Protein AF-K2S2S2-F1 (afdb_monomer)

Foldseek 3Di:
DQVPLQKDKDKAFADCPPPHDLLVQLVLQQLLVVLVVVVDPDFDLLLFCPLVVLVPPPDDDDPDPPVLLVPPPPPVVVSVVCVVVVVVCVVVRSGNRIWMWMWGWDADDPPDDWDWDWDDDDPDTFTHTDRTDIDTDTDDRSSSS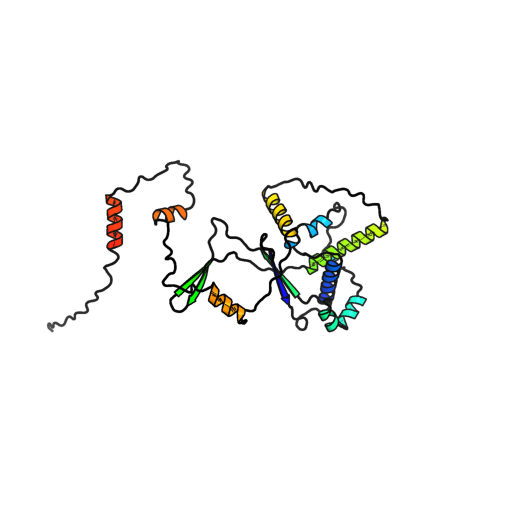SVVVSSVVVVVVCCVVVPPDPPPPPPPPPPPPDDDPVVVVVNVSSVVSNVGDDDDDDDDDCPDPVNVVCCVVPRDDPCPPPPDDDDDPDDPVRVCVVPDDPPPDVPPPPDDDDDDPVVVVVVVVVVVVVPPPDDDDDDDDDDDDDDD

Solvent-accessible surface area (backbone atoms 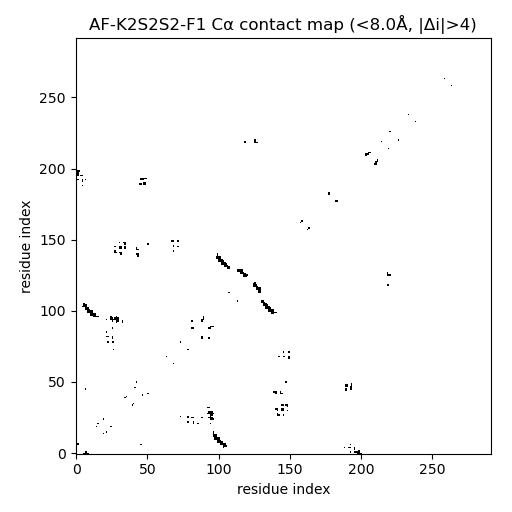only — not comparable to full-atom values): 18497 Å² total; per-residue (Å²): 58,26,84,89,74,26,40,40,65,47,78,42,81,50,66,74,88,56,101,49,63,63,69,61,25,36,56,38,11,41,31,37,47,54,25,39,74,73,67,49,87,61,59,66,77,65,25,27,57,63,82,54,66,77,57,78,59,82,96,71,85,75,79,80,46,83,62,60,70,67,63,64,79,62,61,63,70,60,53,54,54,40,59,78,40,42,68,64,28,44,77,72,49,34,31,56,46,58,48,42,31,35,30,50,47,46,65,85,51,96,92,57,88,86,56,63,48,75,44,80,57,99,91,46,78,31,76,44,77,56,79,54,55,64,67,73,38,84,49,65,46,45,60,53,20,42,51,49,47,51,52,51,49,55,49,51,51,49,42,66,73,70,47,83,69,81,78,70,87,73,78,75,78,80,79,72,82,87,72,61,77,71,54,53,57,54,50,54,49,29,51,53,31,45,70,49,66,76,45,89,76,87,87,76,55,84,88,36,71,69,45,50,53,49,47,63,61,72,56,44,74,89,53,74,86,80,45,81,79,85,67,77,92,58,54,72,69,57,46,51,58,69,72,44,74,85,79,83,60,95,73,77,76,77,75,83,76,80,81,51,76,73,55,54,51,54,51,55,57,51,67,62,60,76,75,78,83,85,88,79,90,79,91,76,87,86,85,82,87,84,92,135

Mean predicted aligned error: 17.09 Å

Secondary structure (DSSP, 8-state):
-BTTTTEEEEEEE--SSSS--HHHHHHHHHHHHHHHHTT----SG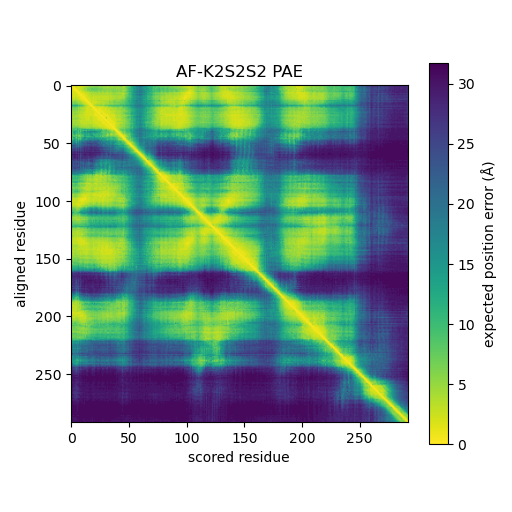GGTTHHHHTT-S---S----HHHHHT----HHHHHHHHHTHHHHHHTT-S--EEEEEEEEEE--TTSPPPEEEEEETTEEEEEE--EEE--EE--HHHHHHHHHHHHHHHHHHHHHH------------------HHHHHHHHHHHHHHHSPPPP-----TTSHHHHHHHHHHSS-S-SSSS-----SS-HHHHHHHHS-----TT----PPPPPHHHHHHHHHHHHHTTS-S--------------

InterPro domains:
  IPR006886 DNA-directed RNA polymerase III subunit Rpc5 [PF04801] (76-268)
  IPR006886 DNA-directed RNA polymerase III subunit Rpc5 [PTHR12069] (1-267)

Organism: Macrophomina phaseolina (strain MS6) (NCBI:txid1126212)

pLDDT: mean 71.1, std 18.27, range [31.91, 92.94]

Structure (mmCIF, N/CA/C/O backbone):
data_AF-K2S2S2-F1
#
_entry.id   AF-K2S2S2-F1
#
loop_
_atom_site.group_PDB
_atom_site.id
_atom_site.type_symbol
_atom_site.label_atom_id
_atom_site.label_alt_id
_atom_site.label_comp_id
_atom_site.label_asym_id
_atom_site.label_entity_id
_atom_site.label_seq_id
_atom_site.pdbx_PDB_ins_code
_atom_site.Cartn_x
_atom_site.Cartn_y
_atom_site.Cartn_z
_atom_site.occupancy
_atom_site.B_iso_or_equiv
_atom_site.auth_seq_id
_atom_site.auth_comp_id
_atom_site.auth_asym_id
_atom_site.auth_atom_id
_atom_site.pdbx_PDB_model_num
ATOM 1 N N . MET A 1 1 ? 4.406 -1.698 4.796 1.00 89.06 1 MET A N 1
ATOM 2 C CA . MET A 1 1 ? 3.848 -0.685 5.719 1.00 89.06 1 MET A CA 1
ATOM 3 C C . MET A 1 1 ? 4.960 0.173 6.312 1.00 89.06 1 MET A C 1
ATOM 5 O O . MET A 1 1 ? 6.029 -0.356 6.605 1.00 89.06 1 MET A O 1
ATOM 9 N N . LYS A 1 2 ? 4.692 1.465 6.507 1.00 89.56 2 LYS A N 1
ATOM 10 C CA . LYS A 1 2 ? 5.485 2.409 7.300 1.00 89.56 2 LYS A CA 1
ATOM 11 C C . LYS A 1 2 ? 4.699 2.749 8.581 1.00 89.56 2 LYS A C 1
ATOM 13 O O . LYS A 1 2 ? 3.678 3.428 8.472 1.00 89.56 2 LYS A O 1
ATOM 18 N N . PRO A 1 3 ? 5.059 2.205 9.758 1.00 85.81 3 PRO A N 1
ATOM 19 C CA . PRO A 1 3 ? 4.223 2.287 10.962 1.00 85.81 3 PRO A CA 1
ATOM 20 C C . PRO A 1 3 ? 4.027 3.706 11.517 1.00 85.81 3 PRO A C 1
ATOM 22 O O . PRO A 1 3 ? 2.937 4.027 11.987 1.00 85.81 3 PRO A O 1
ATOM 25 N N . ASN A 1 4 ? 5.040 4.570 11.457 1.00 84.94 4 ASN A N 1
ATOM 26 C CA . ASN A 1 4 ? 4.976 5.902 12.059 1.00 84.94 4 ASN A CA 1
ATOM 27 C C . ASN A 1 4 ? 4.197 6.882 11.178 1.00 84.94 4 ASN A C 1
ATOM 29 O O . ASN A 1 4 ? 3.282 7.567 11.656 1.00 84.94 4 ASN A O 1
ATOM 33 N N . THR A 1 5 ? 4.541 6.923 9.889 1.00 84.56 5 THR A N 1
ATOM 34 C CA . THR A 1 5 ? 3.880 7.762 8.877 1.00 84.56 5 THR A CA 1
ATOM 35 C C . THR A 1 5 ? 2.543 7.194 8.402 1.00 84.56 5 THR A C 1
ATOM 37 O O . THR A 1 5 ? 1.701 7.936 7.904 1.00 84.56 5 THR A O 1
ATOM 40 N N . GLY A 1 6 ? 2.298 5.901 8.621 1.00 86.94 6 GLY A N 1
ATOM 41 C CA . GLY A 1 6 ? 1.022 5.249 8.344 1.00 86.94 6 GLY A CA 1
ATOM 42 C C . GLY A 1 6 ? 0.799 4.897 6.874 1.00 86.94 6 GLY A C 1
ATOM 43 O O . GLY A 1 6 ? -0.340 4.646 6.491 1.00 86.94 6 GLY A O 1
ATOM 44 N N . PHE A 1 7 ? 1.841 4.872 6.038 1.00 89.38 7 PHE A N 1
ATOM 45 C CA . PHE A 1 7 ? 1.706 4.416 4.652 1.00 89.38 7 PHE A CA 1
ATOM 46 C C . PHE A 1 7 ? 1.568 2.894 4.582 1.00 89.38 7 PHE A C 1
ATOM 48 O O . PHE A 1 7 ? 2.382 2.139 5.127 1.00 89.38 7 PHE A O 1
ATOM 55 N N . ILE A 1 8 ? 0.554 2.429 3.862 1.00 91.38 8 ILE A N 1
ATOM 56 C CA . ILE A 1 8 ? 0.339 1.017 3.561 1.00 91.38 8 ILE A CA 1
ATOM 57 C C . ILE A 1 8 ? 0.302 0.854 2.051 1.00 91.38 8 ILE A C 1
ATOM 59 O O . ILE A 1 8 ? -0.382 1.599 1.357 1.00 91.38 8 ILE A O 1
ATOM 63 N N . GLU A 1 9 ? 1.020 -0.153 1.571 1.00 91.81 9 GLU A N 1
ATOM 64 C CA . GLU A 1 9 ? 0.960 -0.607 0.192 1.00 91.81 9 GLU A CA 1
ATOM 65 C C . GLU A 1 9 ? 0.684 -2.105 0.177 1.00 91.81 9 GLU A C 1
ATOM 67 O O . GLU A 1 9 ? 1.194 -2.845 1.026 1.00 91.81 9 GLU A O 1
ATOM 72 N N . VAL A 1 10 ? -0.143 -2.521 -0.775 1.00 92.94 10 VAL A N 1
ATOM 73 C CA . VAL A 1 10 ? -0.507 -3.910 -1.039 1.00 92.94 10 VAL A CA 1
ATOM 74 C C . VAL A 1 10 ? -0.314 -4.155 -2.527 1.00 92.94 10 VAL A C 1
ATOM 76 O O . VAL A 1 10 ? -0.923 -3.480 -3.355 1.00 92.94 10 VAL A O 1
ATOM 79 N N . ASP A 1 11 ? 0.535 -5.119 -2.860 1.00 92.56 11 ASP A N 1
ATOM 80 C CA . ASP A 1 11 ? 0.727 -5.571 -4.234 1.00 92.56 11 ASP A CA 1
ATOM 81 C C . ASP A 1 11 ? -0.295 -6.668 -4.544 1.00 92.56 11 ASP A C 1
ATOM 83 O O . ASP A 1 11 ? -0.273 -7.734 -3.930 1.00 92.56 11 ASP A O 1
ATOM 87 N N . VAL A 1 12 ? -1.182 -6.405 -5.502 1.00 92.38 12 VAL A N 1
ATOM 88 C CA . VAL A 1 12 ? -2.205 -7.353 -5.956 1.00 92.38 12 VAL A CA 1
ATOM 89 C C . VAL A 1 12 ? -1.769 -7.949 -7.298 1.00 92.38 12 VAL A C 1
ATOM 91 O O . VAL A 1 12 ? -1.538 -7.185 -8.243 1.00 92.38 12 VAL A O 1
ATOM 94 N N . PRO A 1 13 ? -1.632 -9.281 -7.422 1.00 92.06 13 PRO A N 1
ATOM 95 C CA . PRO A 1 13 ? -1.293 -9.913 -8.691 1.00 92.06 13 PRO A CA 1
ATOM 96 C C . PRO A 1 13 ? -2.432 -9.740 -9.703 1.00 92.06 13 PRO A C 1
ATOM 98 O O . PRO A 1 13 ? -3.610 -9.855 -9.370 1.00 92.06 13 PRO A O 1
ATOM 101 N N . MET A 1 14 ? -2.076 -9.467 -10.955 1.00 90.62 14 MET A N 1
ATOM 102 C CA . MET A 1 14 ? -3.009 -9.321 -12.069 1.00 90.62 14 MET A CA 1
ATOM 103 C C . MET A 1 14 ? -2.976 -10.565 -12.954 1.00 90.62 14 MET A C 1
ATOM 105 O O . MET A 1 14 ? -1.922 -11.160 -13.180 1.00 90.62 14 MET A O 1
ATOM 109 N N . ASN A 1 15 ? -4.126 -10.929 -13.518 1.00 90.56 15 ASN A N 1
ATOM 110 C CA . ASN A 1 15 ? -4.183 -11.997 -14.508 1.00 90.56 15 ASN A CA 1
ATOM 111 C C . ASN A 1 15 ? -3.626 -11.500 -15.852 1.00 90.56 15 ASN A C 1
ATOM 113 O O . ASN A 1 15 ? -4.279 -10.739 -16.561 1.00 90.56 15 ASN A O 1
ATOM 117 N N . VAL A 1 16 ? -2.426 -11.956 -16.212 1.00 89.62 16 VAL A N 1
ATOM 118 C CA . VAL A 1 16 ? -1.748 -11.595 -17.471 1.00 89.62 16 VAL A CA 1
ATOM 119 C C . VAL A 1 16 ? -2.226 -12.403 -18.688 1.00 89.62 16 VAL A C 1
ATOM 121 O O . VAL A 1 16 ? -1.835 -12.110 -19.819 1.00 89.62 16 VAL A O 1
ATOM 124 N N . HIS A 1 17 ? -3.077 -13.413 -18.481 1.00 87.81 17 HIS A N 1
ATOM 125 C CA . HIS A 1 17 ? -3.586 -14.296 -19.536 1.00 87.81 17 HIS A CA 1
ATOM 126 C C . HIS A 1 17 ? -4.959 -13.869 -20.077 1.00 87.81 17 HIS A C 1
ATOM 128 O O . HIS A 1 17 ? -5.323 -14.271 -21.181 1.00 87.81 17 HIS A O 1
ATOM 134 N N . GLY A 1 18 ? -5.714 -13.048 -19.338 1.00 86.62 18 GLY A N 1
ATOM 135 C CA . GLY A 1 18 ? -7.043 -12.573 -19.732 1.00 86.62 18 GLY A CA 1
ATOM 136 C C . GLY A 1 18 ? -7.157 -11.052 -19.658 1.00 86.62 18 GLY A C 1
ATOM 137 O O . GLY A 1 18 ? -6.770 -10.457 -18.662 1.00 86.62 18 GLY A O 1
ATOM 138 N N . ASN A 1 19 ? -7.709 -10.422 -20.703 1.00 88.69 19 ASN A N 1
ATOM 139 C CA . ASN A 1 19 ? -7.947 -8.969 -20.779 1.00 88.69 19 ASN A CA 1
ATOM 140 C C . ASN A 1 19 ? -6.709 -8.097 -20.473 1.00 88.69 19 ASN A C 1
ATOM 142 O O . ASN A 1 19 ? -6.831 -7.004 -19.922 1.00 88.69 19 ASN A O 1
ATOM 146 N N . TYR A 1 20 ? -5.520 -8.575 -20.850 1.00 91.50 20 TYR A N 1
ATOM 147 C CA . TYR A 1 20 ? -4.243 -7.922 -20.579 1.00 91.50 20 TYR A CA 1
ATOM 148 C C . TYR A 1 20 ? -3.511 -7.552 -21.875 1.00 91.50 20 TYR A C 1
ATOM 150 O O . TYR A 1 20 ? -3.309 -8.388 -22.759 1.00 91.50 20 TYR A O 1
ATOM 158 N N . ASP A 1 21 ? -3.082 -6.295 -21.983 1.00 91.94 21 ASP A N 1
ATOM 159 C CA . ASP A 1 21 ? -2.261 -5.815 -23.097 1.00 91.94 21 ASP A CA 1
ATOM 160 C C . ASP A 1 21 ? -0.796 -6.197 -22.847 1.00 91.94 21 ASP A C 1
ATOM 162 O O . ASP A 1 21 ? -0.059 -5.503 -22.142 1.00 91.94 21 ASP A O 1
ATOM 166 N N . LYS A 1 22 ? -0.379 -7.326 -23.431 1.00 90.62 22 LYS A N 1
ATOM 167 C CA . LYS A 1 22 ? 0.969 -7.887 -23.252 1.00 90.62 22 LYS A CA 1
ATOM 168 C C . LYS A 1 22 ? 2.075 -6.903 -23.636 1.00 90.62 22 LYS A C 1
ATOM 170 O O . LYS A 1 22 ? 3.080 -6.827 -22.934 1.00 90.62 22 LYS A O 1
ATOM 175 N N . ARG A 1 23 ? 1.889 -6.116 -24.705 1.00 90.06 23 ARG A N 1
ATOM 176 C CA . ARG A 1 23 ? 2.900 -5.156 -25.185 1.00 90.06 23 ARG A CA 1
ATOM 177 C C . ARG A 1 23 ? 3.097 -4.022 -24.188 1.00 90.06 23 ARG A C 1
ATOM 179 O O . ARG A 1 23 ? 4.234 -3.710 -23.836 1.00 90.06 23 ARG A O 1
ATOM 186 N N . LYS A 1 24 ? 2.008 -3.435 -23.684 1.00 89.12 24 LYS A N 1
ATOM 187 C CA . LYS A 1 24 ? 2.100 -2.413 -22.624 1.00 89.12 24 LYS A CA 1
ATOM 188 C C . LYS A 1 24 ? 2.631 -2.990 -21.320 1.00 89.12 24 LYS A C 1
ATOM 190 O O . LYS A 1 24 ? 3.416 -2.333 -20.644 1.00 89.12 24 LYS A O 1
ATOM 195 N N . GLY A 1 25 ? 2.253 -4.225 -21.011 1.00 89.62 25 GLY A N 1
ATOM 196 C CA . GLY A 1 25 ? 2.743 -4.962 -19.858 1.00 89.62 25 GLY A CA 1
ATOM 197 C C . GLY A 1 25 ? 4.258 -5.100 -19.813 1.00 89.62 25 GLY A C 1
ATOM 198 O O . GLY A 1 25 ? 4.873 -4.782 -18.796 1.00 89.62 25 GLY A O 1
ATOM 199 N N . VAL A 1 26 ? 4.859 -5.515 -20.931 1.00 91.00 26 VAL A N 1
ATOM 200 C CA . VAL A 1 26 ? 6.318 -5.588 -21.095 1.00 91.00 26 VAL A CA 1
ATOM 201 C C . VAL A 1 26 ? 6.942 -4.192 -21.031 1.00 91.00 26 VAL A C 1
ATOM 203 O O . VAL A 1 26 ? 7.901 -3.988 -20.293 1.00 91.00 26 VAL A O 1
ATOM 206 N N . LYS A 1 27 ? 6.375 -3.200 -21.737 1.00 89.19 27 LYS A N 1
ATOM 207 C CA . LYS A 1 27 ? 6.905 -1.823 -21.743 1.00 89.19 27 LYS A CA 1
ATOM 208 C C . LYS A 1 27 ? 6.996 -1.234 -20.331 1.00 89.19 27 LYS A C 1
ATOM 210 O O . LYS A 1 27 ? 8.019 -0.669 -19.952 1.00 89.19 27 LYS A O 1
ATOM 215 N N . TRP A 1 28 ? 5.931 -1.356 -19.543 1.00 89.31 28 TRP A N 1
ATOM 216 C CA . TRP A 1 28 ? 5.889 -0.817 -18.184 1.00 89.31 28 TRP A CA 1
ATOM 217 C C . TRP A 1 28 ? 6.668 -1.661 -17.176 1.00 89.31 28 TRP A C 1
ATOM 219 O O . TRP A 1 28 ? 7.264 -1.093 -16.260 1.00 89.31 28 TRP A O 1
ATOM 229 N N . GLY A 1 29 ? 6.698 -2.986 -17.343 1.00 89.56 29 GLY A N 1
ATOM 230 C CA . GLY A 1 29 ? 7.512 -3.874 -16.512 1.00 89.56 29 GLY A CA 1
ATOM 231 C C . GLY A 1 29 ? 9.006 -3.586 -16.669 1.00 89.56 29 GLY A C 1
ATOM 232 O O . GLY A 1 29 ? 9.700 -3.380 -15.674 1.00 89.56 29 GLY A O 1
ATOM 233 N N . GLU A 1 30 ? 9.479 -3.434 -17.908 1.00 88.81 30 GLU A N 1
ATOM 234 C CA . GLU A 1 30 ? 10.860 -3.033 -18.197 1.00 88.81 30 GLU A CA 1
ATOM 235 C C . GLU A 1 30 ? 11.204 -1.653 -17.635 1.00 88.81 30 GLU A C 1
ATOM 237 O O . GLU A 1 30 ? 12.276 -1.479 -17.056 1.00 88.81 30 GLU A O 1
ATOM 242 N N . ALA A 1 31 ? 10.306 -0.672 -17.771 1.00 87.31 31 ALA A N 1
ATOM 243 C CA . ALA A 1 31 ? 10.527 0.663 -17.218 1.00 87.31 31 ALA A CA 1
ATOM 244 C C . ALA A 1 31 ? 10.676 0.629 -15.687 1.00 87.31 31 ALA A C 1
ATOM 246 O O . ALA A 1 31 ? 11.612 1.218 -15.147 1.00 87.31 31 ALA A O 1
ATOM 247 N N . MET A 1 32 ? 9.802 -0.111 -14.997 1.00 87.69 32 MET A N 1
ATOM 248 C CA . MET A 1 32 ? 9.876 -0.318 -13.546 1.00 87.69 32 MET A CA 1
ATOM 249 C C . MET A 1 32 ? 11.180 -0.998 -13.128 1.00 87.69 32 MET A C 1
ATOM 251 O O . MET A 1 32 ? 11.826 -0.551 -12.182 1.00 87.69 32 MET A O 1
ATOM 255 N N . ARG A 1 33 ? 11.590 -2.051 -13.841 1.00 87.56 33 ARG A N 1
ATOM 256 C CA . ARG A 1 33 ? 12.834 -2.772 -13.554 1.00 87.56 33 ARG A CA 1
ATOM 257 C C . ARG A 1 33 ? 14.061 -1.882 -13.748 1.00 87.56 33 ARG A C 1
ATOM 259 O O . ARG A 1 33 ? 14.878 -1.771 -12.843 1.00 87.56 33 ARG A O 1
ATOM 266 N N . LYS A 1 34 ? 14.151 -1.170 -14.877 1.00 86.38 34 LYS A N 1
ATOM 267 C CA . LYS A 1 34 ? 15.258 -0.239 -15.157 1.00 86.38 34 LYS A CA 1
ATOM 268 C C . LYS A 1 34 ? 15.317 0.913 -14.150 1.00 86.38 34 LYS A C 1
ATOM 270 O O . LYS A 1 34 ? 16.408 1.346 -13.787 1.00 86.38 34 LYS A O 1
ATOM 275 N N . ALA A 1 35 ? 14.171 1.414 -13.684 1.00 82.88 35 ALA A N 1
ATOM 276 C CA . ALA A 1 35 ? 14.130 2.420 -12.621 1.00 82.88 35 ALA A CA 1
ATOM 277 C C . ALA A 1 35 ? 14.665 1.862 -11.288 1.00 82.88 35 ALA A C 1
ATOM 279 O O . ALA A 1 35 ? 15.483 2.514 -10.636 1.00 82.88 35 ALA A O 1
ATOM 280 N N . GLN A 1 36 ? 14.293 0.627 -10.930 1.00 83.19 36 GLN A N 1
ATOM 281 C CA . GLN A 1 36 ? 14.837 -0.065 -9.756 1.00 83.19 36 GLN A CA 1
ATOM 282 C C . GLN A 1 36 ? 16.348 -0.305 -9.859 1.00 83.19 36 GLN A C 1
ATOM 284 O O . GLN A 1 36 ? 17.067 -0.026 -8.899 1.00 83.19 36 GLN A O 1
ATOM 289 N N . ASP A 1 37 ? 16.843 -0.728 -11.025 1.00 82.44 37 ASP A N 1
ATOM 290 C CA . ASP A 1 37 ? 18.277 -0.914 -11.287 1.00 82.44 37 ASP A CA 1
ATOM 291 C C . ASP A 1 37 ? 19.059 0.408 -11.184 1.00 82.44 37 ASP A C 1
ATOM 293 O O . ASP A 1 37 ? 20.196 0.436 -10.713 1.00 82.44 37 ASP A O 1
ATOM 297 N N . ASN A 1 38 ? 18.433 1.535 -11.547 1.00 77.56 38 ASN A N 1
ATOM 298 C CA . ASN A 1 38 ? 18.982 2.882 -11.352 1.00 77.56 38 ASN A CA 1
ATOM 299 C C . ASN A 1 38 ? 18.899 3.373 -9.885 1.00 77.56 38 ASN A C 1
ATOM 301 O O . ASN A 1 38 ? 19.214 4.534 -9.604 1.00 77.56 38 ASN A O 1
ATOM 305 N N . GLY A 1 39 ? 18.497 2.511 -8.944 1.00 69.31 39 GLY A N 1
ATOM 306 C CA . GLY A 1 39 ? 18.473 2.780 -7.505 1.00 69.31 39 GLY A CA 1
ATOM 307 C C . GLY A 1 39 ? 17.159 3.358 -6.975 1.00 69.31 39 GLY A C 1
ATOM 308 O O . GLY A 1 39 ? 17.106 3.782 -5.817 1.00 69.31 39 GLY A O 1
ATOM 309 N N . GLU A 1 40 ? 16.094 3.394 -7.779 1.00 69.50 40 GLU A N 1
ATOM 310 C CA . GLU A 1 40 ? 14.787 3.875 -7.334 1.00 69.50 40 GLU A CA 1
ATOM 311 C C . GLU A 1 40 ? 13.973 2.750 -6.684 1.00 69.50 40 GLU A C 1
ATOM 313 O O . GLU A 1 40 ? 13.476 1.836 -7.334 1.00 69.50 40 GLU A O 1
ATOM 318 N N . SER A 1 41 ? 13.855 2.801 -5.359 1.00 64.56 41 SER A N 1
ATOM 319 C CA . SER A 1 41 ? 13.199 1.754 -4.560 1.00 64.56 41 SER A CA 1
ATOM 320 C C . SER A 1 41 ? 11.848 2.172 -3.977 1.00 64.56 41 SER A C 1
ATOM 322 O O . SER A 1 41 ? 11.161 1.347 -3.375 1.00 64.56 41 SER A O 1
ATOM 324 N N . ALA A 1 42 ? 11.455 3.435 -4.147 1.00 68.06 42 ALA A N 1
ATOM 325 C CA . ALA A 1 42 ? 10.189 3.973 -3.673 1.00 68.06 42 ALA A CA 1
ATOM 326 C C . ALA A 1 42 ? 9.569 4.847 -4.766 1.00 68.06 42 ALA A C 1
ATOM 328 O O . ALA A 1 42 ? 10.246 5.716 -5.310 1.00 68.06 42 ALA A O 1
ATOM 329 N N . PHE A 1 43 ? 8.286 4.621 -5.040 1.00 73.94 43 PHE A N 1
ATOM 330 C CA . PHE A 1 43 ? 7.484 5.353 -6.021 1.00 73.94 43 PHE A CA 1
ATOM 331 C C . PHE A 1 43 ? 6.287 6.016 -5.311 1.00 73.94 43 PHE A C 1
ATOM 333 O O . PHE A 1 43 ? 5.971 5.669 -4.170 1.00 73.94 43 PHE A O 1
ATOM 340 N N . GLY A 1 44 ? 5.639 6.995 -5.947 1.00 71.50 44 GLY A N 1
ATOM 341 C CA . GLY A 1 44 ? 4.490 7.698 -5.370 1.00 71.50 44 GLY A CA 1
ATOM 342 C C . GLY A 1 44 ? 4.795 8.588 -4.152 1.00 71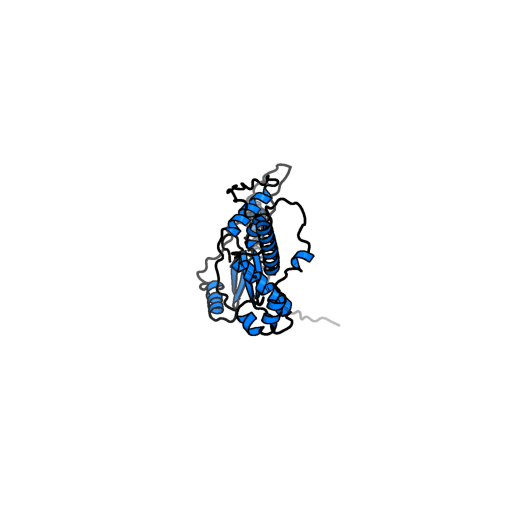.50 44 GLY A C 1
ATOM 343 O O . GLY A 1 44 ? 5.937 8.927 -3.843 1.00 71.50 44 GLY A O 1
ATOM 344 N N . LEU A 1 45 ? 3.739 8.989 -3.433 1.00 66.00 45 LEU A N 1
ATOM 345 C CA . LEU A 1 45 ? 3.820 9.937 -2.305 1.00 66.00 45 LEU A CA 1
ATOM 346 C C . LEU A 1 45 ? 4.704 9.437 -1.152 1.00 66.00 45 LEU A C 1
ATOM 348 O O . LEU A 1 45 ? 5.344 10.233 -0.466 1.00 66.00 45 LEU A O 1
ATOM 352 N N . ALA A 1 46 ? 4.772 8.119 -0.957 1.00 63.03 46 ALA A N 1
ATOM 353 C CA . ALA A 1 46 ? 5.590 7.498 0.078 1.00 63.03 46 ALA A CA 1
ATOM 354 C C . ALA A 1 46 ? 7.099 7.532 -0.236 1.00 63.03 46 ALA A C 1
ATOM 356 O O . ALA A 1 46 ? 7.907 7.276 0.663 1.00 63.03 46 ALA A O 1
ATOM 357 N N . ALA A 1 47 ? 7.482 7.857 -1.478 1.00 62.19 47 ALA A N 1
ATOM 358 C CA . ALA A 1 47 ? 8.860 8.140 -1.876 1.00 62.19 47 ALA A CA 1
ATOM 359 C C . ALA A 1 47 ? 9.334 9.542 -1.440 1.00 62.19 47 ALA A C 1
ATOM 361 O O . ALA A 1 47 ? 10.534 9.818 -1.422 1.00 62.19 47 ALA A O 1
ATOM 362 N N . GLY A 1 48 ? 8.409 10.417 -1.025 1.00 61.62 48 GLY A N 1
ATOM 363 C CA . GLY A 1 48 ? 8.714 11.764 -0.550 1.00 61.62 48 GLY A CA 1
ATOM 364 C C . GLY A 1 48 ? 9.271 12.667 -1.653 1.00 61.62 48 GLY A C 1
ATOM 365 O O . GLY A 1 48 ? 8.814 12.645 -2.796 1.00 61.62 48 GLY A O 1
ATOM 366 N N . PHE A 1 49 ? 10.272 13.483 -1.312 1.00 53.88 49 PHE A N 1
ATOM 367 C CA . PHE A 1 49 ? 10.891 14.422 -2.249 1.00 53.88 49 PHE A CA 1
ATOM 368 C C . PHE A 1 49 ? 11.836 13.755 -3.249 1.00 53.88 49 PHE A C 1
ATOM 370 O O . PHE A 1 49 ? 12.362 14.469 -4.088 1.00 53.88 49 PHE A O 1
ATOM 377 N N . SER A 1 50 ? 12.075 12.441 -3.235 1.00 51.97 50 SER A N 1
ATOM 378 C CA . SER A 1 50 ? 13.005 11.807 -4.189 1.00 51.97 50 SER A CA 1
ATOM 379 C C . SER A 1 50 ? 12.620 12.054 -5.658 1.00 51.97 50 SER A C 1
ATOM 381 O O . SER A 1 50 ? 13.506 12.304 -6.476 1.00 51.97 50 SER A O 1
ATOM 383 N N . GLY A 1 51 ? 11.317 12.095 -5.967 1.00 48.66 51 GLY A N 1
ATOM 384 C CA . GLY A 1 51 ? 10.789 12.403 -7.302 1.00 48.66 51 GLY A CA 1
ATOM 385 C C . GLY A 1 51 ? 10.794 13.894 -7.675 1.00 48.66 51 GLY A C 1
ATOM 386 O O . GLY A 1 51 ? 10.743 14.229 -8.854 1.00 48.66 51 GLY A O 1
ATOM 387 N N . LEU A 1 52 ? 10.888 14.809 -6.696 1.00 43.91 52 LEU A N 1
ATOM 388 C CA . LEU A 1 52 ? 11.003 16.262 -6.927 1.00 43.91 52 LEU A CA 1
ATOM 389 C C . LEU A 1 52 ? 12.445 16.784 -6.780 1.00 43.91 52 LEU A C 1
ATOM 391 O O . LEU A 1 52 ? 12.842 17.720 -7.466 1.00 43.91 52 LEU A O 1
ATOM 395 N N . ALA A 1 53 ? 13.270 16.199 -5.921 1.00 41.25 53 ALA A N 1
ATOM 396 C CA . ALA A 1 53 ? 14.616 16.671 -5.609 1.00 41.25 53 ALA A CA 1
ATOM 397 C C . ALA A 1 53 ? 15.601 16.412 -6.756 1.00 41.25 53 ALA A C 1
ATOM 399 O O . ALA A 1 53 ? 16.558 17.165 -6.924 1.00 41.25 53 ALA A O 1
ATOM 400 N N . LYS A 1 54 ? 15.332 15.413 -7.606 1.00 45.69 54 LYS A N 1
ATOM 401 C CA . LYS A 1 54 ? 16.058 15.213 -8.869 1.00 45.69 54 LYS A CA 1
ATOM 402 C C . LYS A 1 54 ? 15.609 16.172 -9.983 1.00 45.69 54 LYS A C 1
ATOM 404 O O . LYS A 1 54 ? 16.294 16.294 -10.993 1.00 45.69 54 LYS A O 1
ATOM 409 N N . THR A 1 55 ? 14.502 16.898 -9.785 1.00 44.38 55 THR A N 1
ATOM 410 C CA . THR A 1 55 ? 13.968 17.898 -10.732 1.00 44.38 55 THR A CA 1
ATOM 411 C C . THR A 1 55 ? 14.487 19.318 -10.497 1.00 44.38 55 THR A C 1
ATOM 413 O O . THR A 1 55 ? 14.036 20.245 -11.163 1.00 44.38 55 THR A O 1
ATOM 416 N N . ALA A 1 56 ? 15.478 19.514 -9.616 1.00 36.47 56 ALA A N 1
ATOM 417 C CA . ALA A 1 56 ? 16.167 20.795 -9.442 1.00 36.47 56 ALA A CA 1
ATOM 418 C C . ALA A 1 56 ? 17.131 21.101 -10.611 1.00 36.47 56 ALA A C 1
ATOM 420 O O . ALA A 1 56 ? 18.303 21.419 -10.424 1.00 36.47 56 ALA A O 1
ATOM 421 N N . VAL A 1 57 ? 16.628 21.009 -11.840 1.00 40.50 57 VAL A N 1
ATOM 422 C CA . VAL A 1 57 ? 17.196 21.668 -13.013 1.00 40.50 57 VAL A CA 1
ATOM 423 C C . VAL A 1 57 ? 16.353 22.932 -13.205 1.00 40.50 57 VAL A C 1
ATOM 425 O O . VAL A 1 57 ? 15.127 22.820 -13.255 1.00 40.50 57 VAL A O 1
ATOM 428 N N . PRO A 1 58 ? 16.938 24.144 -13.257 1.00 36.38 58 PRO A N 1
ATOM 429 C CA . PRO A 1 58 ? 16.152 25.360 -13.419 1.00 36.38 58 PRO A CA 1
ATOM 430 C C . PRO A 1 58 ? 15.295 25.259 -14.680 1.00 36.38 58 PRO A C 1
ATOM 432 O O . PRO A 1 58 ? 15.792 24.904 -15.750 1.00 36.38 58 PRO A O 1
ATOM 435 N N . ALA A 1 59 ? 14.008 25.576 -14.527 1.00 37.53 59 ALA A N 1
ATOM 436 C CA . ALA A 1 59 ? 13.011 25.591 -15.583 1.00 37.53 59 ALA A CA 1
ATOM 437 C C . ALA A 1 59 ? 13.433 26.529 -16.725 1.00 37.53 59 ALA A C 1
ATOM 439 O O . ALA A 1 59 ? 13.109 27.715 -16.754 1.00 37.53 59 ALA A O 1
ATOM 440 N N . ARG A 1 60 ? 14.149 25.978 -17.702 1.00 38.19 60 ARG A N 1
ATOM 441 C CA . ARG A 1 60 ? 14.146 26.456 -19.078 1.00 38.19 60 ARG A CA 1
ATOM 442 C C . ARG A 1 60 ? 13.889 25.257 -19.984 1.00 38.19 60 ARG A C 1
ATOM 444 O O . ARG A 1 60 ? 14.698 24.341 -20.048 1.00 38.19 60 ARG A O 1
ATOM 451 N N . ALA A 1 61 ? 12.755 25.344 -20.677 1.00 38.94 61 ALA A N 1
ATOM 452 C CA . ALA A 1 61 ? 12.244 24.462 -21.725 1.00 38.94 61 ALA A CA 1
ATOM 453 C C . ALA A 1 61 ? 11.638 23.111 -21.286 1.00 38.94 61 ALA A C 1
ATOM 455 O O . ALA A 1 61 ? 12.338 22.136 -21.019 1.00 38.94 61 ALA A O 1
ATOM 456 N N . GLY A 1 62 ? 10.301 23.076 -21.357 1.00 38.56 62 GLY A N 1
ATOM 457 C CA . GLY A 1 62 ? 9.495 21.869 -21.525 1.00 38.56 62 GLY A CA 1
ATOM 458 C C . GLY A 1 62 ? 9.082 21.206 -20.221 1.00 38.56 62 GLY A C 1
ATOM 459 O O . GLY A 1 62 ? 9.780 20.328 -19.724 1.00 38.56 62 GLY A O 1
ATOM 460 N N . ALA A 1 63 ? 7.910 21.574 -19.696 1.00 42.19 63 ALA A N 1
ATOM 461 C CA . ALA A 1 63 ? 7.130 20.608 -18.934 1.00 42.19 63 ALA A CA 1
ATOM 462 C C . ALA A 1 63 ? 6.981 19.372 -19.830 1.00 42.19 63 ALA A C 1
ATOM 464 O O . ALA A 1 63 ? 6.522 19.531 -20.961 1.00 42.19 63 ALA A O 1
ATOM 465 N N . ALA A 1 64 ? 7.438 18.205 -19.364 1.00 45.28 64 ALA A N 1
ATOM 466 C CA . ALA A 1 64 ? 7.342 16.967 -20.127 1.00 45.28 64 ALA A CA 1
ATOM 467 C C . ALA A 1 64 ? 5.898 16.823 -20.619 1.00 45.28 64 ALA A C 1
ATOM 469 O O . ALA A 1 64 ? 4.955 16.768 -19.821 1.00 45.28 64 ALA A O 1
ATOM 470 N N . SER A 1 65 ? 5.728 16.883 -21.935 1.00 48.41 65 SER A N 1
ATOM 471 C CA . SER A 1 65 ? 4.430 16.728 -22.566 1.00 48.41 65 SER A CA 1
ATOM 472 C C . SER A 1 65 ? 3.945 15.313 -22.279 1.00 48.41 65 SER A C 1
ATOM 474 O O . SER A 1 65 ? 4.734 14.382 -22.128 1.00 48.41 65 SER A O 1
ATOM 476 N N . ARG A 1 66 ? 2.628 15.100 -22.271 1.00 48.25 66 ARG A N 1
ATOM 477 C CA . ARG A 1 66 ? 2.044 13.749 -22.257 1.00 48.25 66 ARG A CA 1
ATOM 478 C C . ARG A 1 66 ? 2.592 12.874 -23.407 1.00 48.25 66 ARG A C 1
ATOM 480 O O . ARG A 1 66 ? 2.543 11.655 -23.303 1.00 48.25 66 ARG A O 1
ATOM 487 N N . ALA A 1 67 ? 3.140 13.502 -24.455 1.00 44.84 67 ALA A N 1
ATOM 488 C CA . ALA A 1 67 ? 3.878 12.863 -25.543 1.00 44.84 67 ALA A CA 1
ATOM 489 C C . ALA A 1 67 ? 5.242 12.275 -25.116 1.00 44.84 67 ALA A C 1
ATOM 491 O O . ALA A 1 67 ? 5.557 11.164 -25.526 1.00 44.84 67 ALA A O 1
ATOM 492 N N . ASP A 1 68 ? 5.991 12.928 -24.220 1.00 46.41 68 ASP A N 1
ATOM 493 C CA . ASP A 1 68 ? 7.328 12.472 -23.784 1.00 46.41 68 ASP A CA 1
ATOM 494 C C . ASP A 1 68 ? 7.259 11.193 -22.924 1.00 46.41 68 ASP A C 1
ATOM 496 O O . ASP A 1 68 ? 8.188 10.393 -22.888 1.00 46.41 68 ASP A O 1
ATOM 500 N N . ILE A 1 69 ? 6.130 10.959 -22.243 1.00 50.25 69 ILE A N 1
ATOM 501 C CA . ILE A 1 69 ? 5.858 9.711 -21.501 1.00 50.25 69 ILE A CA 1
ATOM 502 C C . ILE A 1 69 ? 5.547 8.557 -22.477 1.00 50.25 69 ILE A C 1
ATOM 504 O O . ILE A 1 69 ? 5.801 7.386 -22.185 1.00 50.25 69 ILE A O 1
ATOM 508 N N . GLN A 1 70 ? 4.989 8.878 -23.648 1.00 46.84 70 GLN A N 1
ATOM 509 C CA . GLN A 1 70 ? 4.643 7.907 -24.686 1.00 46.84 70 GLN A CA 1
ATOM 510 C C . GLN A 1 70 ? 5.901 7.418 -25.427 1.00 46.84 70 GLN A C 1
ATOM 512 O O . GLN A 1 70 ? 5.994 6.230 -25.755 1.00 46.84 70 GLN A O 1
ATOM 517 N N . GLU A 1 71 ? 6.875 8.309 -25.615 1.00 48.72 71 GLU A N 1
ATOM 518 C CA . GLU A 1 71 ? 8.098 8.136 -26.411 1.00 48.72 71 GLU A CA 1
ATOM 519 C C . GLU A 1 71 ? 9.290 7.635 -25.578 1.00 48.72 71 GLU A C 1
ATOM 521 O O . GLU A 1 71 ? 10.446 7.974 -25.801 1.00 48.72 71 GLU A O 1
ATOM 526 N N . MET A 1 72 ? 9.026 6.775 -24.592 1.00 53.00 72 MET A N 1
ATOM 527 C CA . MET A 1 72 ? 10.077 5.875 -24.134 1.00 53.00 72 MET A CA 1
ATOM 528 C C . MET A 1 72 ? 10.347 4.867 -25.257 1.00 53.00 72 MET A C 1
ATOM 530 O O . MET A 1 72 ? 9.625 3.870 -25.376 1.00 53.00 72 MET A O 1
ATOM 534 N N . GLU A 1 73 ? 11.373 5.145 -26.059 1.00 52.88 73 GLU A N 1
ATOM 535 C CA . GLU A 1 73 ? 12.053 4.174 -26.916 1.00 52.88 73 GLU A CA 1
ATOM 536 C C . GLU A 1 73 ? 12.800 3.183 -26.010 1.00 52.88 73 GLU A C 1
ATOM 538 O O . GLU A 1 73 ? 14.012 3.231 -25.813 1.00 52.88 73 GLU A O 1
ATOM 543 N N . LEU A 1 74 ? 12.059 2.267 -25.382 1.00 57.28 74 LEU A N 1
ATOM 544 C CA . LEU A 1 74 ? 12.643 0.941 -25.213 1.00 57.28 74 LEU A CA 1
ATOM 545 C C . LEU A 1 74 ? 12.867 0.432 -26.632 1.00 57.28 74 LEU A C 1
ATOM 547 O O . LEU A 1 74 ? 11.942 0.544 -27.433 1.00 57.28 74 LEU A O 1
ATOM 551 N N . GLU A 1 75 ? 14.066 -0.071 -26.935 1.00 63.06 75 GLU A N 1
ATOM 552 C CA . GLU A 1 75 ? 14.369 -0.677 -28.235 1.00 63.06 75 GLU A CA 1
ATOM 553 C C . GLU A 1 75 ? 13.199 -1.592 -28.606 1.00 63.06 75 GLU A C 1
ATOM 555 O O . GLU A 1 75 ? 12.962 -2.582 -27.908 1.00 63.06 75 GLU A O 1
ATOM 560 N N . ASP A 1 76 ? 12.406 -1.225 -29.617 1.00 62.16 76 ASP A N 1
ATOM 561 C CA . ASP A 1 76 ? 11.170 -1.946 -29.956 1.00 62.16 76 ASP A CA 1
ATOM 562 C C . ASP A 1 76 ? 11.489 -3.430 -30.238 1.00 62.16 76 ASP A C 1
ATOM 564 O O . ASP A 1 76 ? 10.719 -4.317 -29.869 1.00 62.16 76 ASP A O 1
ATOM 568 N N . ASP A 1 77 ? 12.697 -3.704 -30.743 1.00 62.44 77 ASP A N 1
ATOM 569 C CA . ASP A 1 77 ? 13.269 -5.040 -30.926 1.00 62.44 77 ASP A CA 1
ATOM 570 C C . ASP A 1 77 ? 13.386 -5.840 -29.616 1.00 62.44 77 ASP A C 1
ATOM 572 O O . ASP A 1 77 ? 13.162 -7.052 -29.601 1.00 62.44 77 ASP A O 1
ATOM 576 N N . SER A 1 78 ? 13.701 -5.185 -28.494 1.00 75.88 78 SER A N 1
ATOM 577 C CA . SER A 1 78 ? 13.760 -5.819 -27.170 1.00 75.88 78 SER A CA 1
ATOM 578 C C . SER A 1 78 ? 12.367 -6.184 -26.651 1.00 75.88 78 SER A C 1
ATOM 580 O O . SER A 1 78 ? 12.177 -7.253 -26.069 1.00 75.88 78 SER A O 1
ATOM 582 N N . VAL A 1 79 ? 11.371 -5.332 -26.912 1.00 79.62 79 VAL A N 1
ATOM 583 C CA . VAL A 1 79 ? 9.976 -5.577 -26.526 1.00 79.62 79 VAL A CA 1
ATOM 584 C C . VAL A 1 79 ? 9.403 -6.727 -27.348 1.00 79.62 79 VAL A C 1
ATOM 586 O O . VAL A 1 79 ? 8.766 -7.615 -26.785 1.00 79.62 79 VAL A O 1
ATOM 589 N N . GLU A 1 80 ? 9.677 -6.764 -28.651 1.00 82.19 80 GLU A N 1
ATOM 590 C CA . GLU A 1 80 ? 9.201 -7.820 -29.546 1.00 82.19 80 GLU A CA 1
ATOM 591 C C . GLU A 1 80 ? 9.807 -9.191 -29.190 1.00 82.19 80 GLU A C 1
ATOM 593 O O . GLU A 1 80 ? 9.099 -10.199 -29.143 1.00 82.19 80 GLU A O 1
ATOM 598 N N . GLN A 1 81 ? 11.096 -9.240 -28.832 1.00 83.75 81 GLN A N 1
ATOM 599 C CA . GLN A 1 81 ? 11.742 -10.466 -28.342 1.00 83.75 81 GLN A CA 1
ATOM 600 C C . GLN A 1 81 ? 11.133 -10.966 -27.022 1.00 83.75 81 GLN A C 1
ATOM 602 O O . GLN A 1 81 ? 10.917 -12.169 -26.849 1.00 83.75 81 GLN A O 1
ATOM 607 N N . LEU A 1 82 ? 10.823 -10.055 -26.094 1.00 83.75 82 LEU A N 1
ATOM 608 C CA . LEU A 1 82 ? 10.168 -10.391 -24.826 1.00 83.75 82 LEU A CA 1
ATOM 609 C C . LEU A 1 82 ? 8.710 -10.826 -25.024 1.00 83.75 82 LEU A C 1
ATOM 611 O O . LEU A 1 82 ? 8.224 -11.681 -24.289 1.00 83.75 82 LEU A O 1
ATOM 615 N N . LEU A 1 83 ? 8.022 -10.303 -26.041 1.00 85.38 83 LEU A N 1
ATOM 616 C CA . LEU A 1 83 ? 6.675 -10.742 -26.411 1.00 85.38 83 LEU A CA 1
ATOM 617 C C . LEU A 1 83 ? 6.657 -12.161 -26.986 1.00 85.38 83 LEU A C 1
ATOM 619 O O . LEU A 1 83 ? 5.750 -12.930 -26.663 1.00 85.38 83 LEU A O 1
ATOM 623 N N . GLN A 1 84 ? 7.664 -12.533 -27.782 1.00 87.31 84 GLN A N 1
ATOM 624 C CA . GLN A 1 84 ? 7.802 -13.901 -28.296 1.00 87.31 84 GLN A CA 1
ATOM 625 C C . GLN A 1 84 ? 8.008 -14.928 -27.172 1.00 87.31 84 GLN A C 1
ATOM 627 O O . GLN A 1 84 ? 7.551 -16.063 -27.290 1.00 87.31 84 GLN A O 1
ATOM 632 N N . ARG A 1 85 ? 8.655 -14.531 -26.068 1.00 88.00 85 ARG A N 1
ATOM 633 C CA . ARG A 1 85 ? 8.868 -15.357 -24.866 1.00 88.00 85 ARG A CA 1
ATOM 634 C C . ARG A 1 85 ? 8.162 -14.772 -23.644 1.00 88.00 85 ARG A C 1
ATOM 636 O O . ARG A 1 85 ? 8.770 -14.585 -22.595 1.00 88.00 85 ARG A O 1
ATOM 643 N N . PHE A 1 86 ? 6.872 -14.472 -23.793 1.00 86.00 86 PHE A N 1
ATOM 644 C CA . PHE A 1 86 ? 6.098 -13.757 -22.775 1.00 86.00 86 PHE A CA 1
ATOM 645 C C . PHE A 1 86 ? 6.066 -14.458 -21.408 1.00 86.00 86 PHE A C 1
ATOM 647 O O . PHE A 1 86 ? 6.143 -13.783 -20.386 1.00 86.00 86 PHE A O 1
ATOM 654 N N . GLU A 1 87 ? 5.962 -15.788 -21.371 1.00 86.44 87 GLU A N 1
ATOM 655 C CA . GLU A 1 87 ? 5.940 -16.546 -20.109 1.00 86.44 87 GLU A CA 1
ATOM 656 C C . GLU A 1 87 ? 7.286 -16.445 -19.381 1.00 86.44 87 GLU A C 1
ATOM 658 O O . GLU A 1 87 ? 7.327 -15.990 -18.240 1.00 86.44 87 GLU A O 1
ATOM 663 N N . ASP A 1 88 ? 8.396 -16.696 -20.084 1.00 87.38 88 ASP A N 1
ATOM 664 C CA . ASP A 1 88 ? 9.745 -16.492 -19.539 1.00 87.38 88 ASP A CA 1
ATOM 665 C C . ASP A 1 88 ? 9.967 -15.041 -19.080 1.00 87.38 88 ASP A C 1
ATOM 667 O O . ASP A 1 88 ? 10.652 -14.790 -18.087 1.00 87.38 88 ASP A O 1
ATOM 671 N N . ALA A 1 89 ? 9.436 -14.069 -19.829 1.00 85.69 89 ALA A N 1
ATOM 672 C CA . ALA A 1 89 ? 9.542 -12.650 -19.513 1.00 85.69 89 ALA A CA 1
ATOM 673 C C . ALA A 1 89 ? 8.748 -12.294 -18.246 1.00 85.69 89 ALA A C 1
ATOM 675 O O . ALA A 1 89 ? 9.226 -11.512 -17.422 1.00 85.69 89 ALA A O 1
ATOM 676 N N . ASN A 1 90 ? 7.564 -12.881 -18.068 1.00 88.19 90 ASN A N 1
ATOM 677 C CA . ASN A 1 90 ? 6.747 -12.711 -16.873 1.00 88.19 90 ASN A CA 1
ATOM 678 C C . ASN A 1 90 ? 7.434 -13.295 -15.632 1.00 88.19 90 ASN A C 1
ATOM 680 O O . ASN A 1 90 ? 7.535 -12.605 -14.618 1.00 88.19 90 ASN A O 1
ATOM 684 N N . ASP A 1 91 ? 7.989 -14.502 -15.737 1.00 85.50 91 ASP A N 1
ATOM 685 C CA . ASP A 1 91 ? 8.670 -15.177 -14.624 1.00 85.50 91 ASP A CA 1
ATOM 686 C C . ASP A 1 91 ? 9.952 -14.451 -14.198 1.00 85.50 91 ASP A C 1
ATOM 688 O O . ASP A 1 91 ? 10.288 -14.376 -13.015 1.00 85.50 91 ASP A O 1
ATOM 692 N N . LYS A 1 92 ? 10.654 -13.846 -15.160 1.00 85.31 92 LYS A N 1
ATOM 693 C CA . LYS A 1 92 ? 11.841 -13.011 -14.920 1.00 85.31 92 LYS A CA 1
ATOM 694 C C . LYS A 1 92 ? 11.510 -11.579 -14.470 1.00 85.31 92 LYS A C 1
ATOM 696 O O . LYS A 1 92 ? 12.431 -10.797 -14.237 1.00 85.31 92 LYS A O 1
ATOM 701 N N . GLY A 1 93 ? 10.230 -11.217 -14.352 1.00 84.44 93 GLY A N 1
ATOM 702 C CA . GLY A 1 93 ? 9.793 -9.901 -13.875 1.00 84.44 93 GLY A CA 1
ATOM 703 C C . GLY A 1 93 ? 9.932 -8.760 -14.890 1.00 84.44 93 GLY A C 1
ATOM 704 O O . GLY A 1 93 ? 9.956 -7.598 -14.496 1.00 84.44 93 GLY A O 1
ATOM 705 N N . HIS A 1 94 ? 10.014 -9.065 -16.189 1.00 86.50 94 HIS A N 1
ATOM 706 C CA . HIS A 1 94 ? 9.993 -8.058 -17.261 1.00 86.50 94 HIS A CA 1
ATOM 707 C C . HIS A 1 94 ? 8.578 -7.544 -17.570 1.00 86.50 94 HIS A C 1
ATOM 709 O O . HIS A 1 94 ? 8.415 -6.553 -18.278 1.00 86.50 94 HIS A O 1
ATOM 715 N N . VAL A 1 95 ? 7.544 -8.226 -17.073 1.00 90.81 95 VAL A N 1
ATOM 716 C CA . VAL A 1 95 ? 6.135 -7.895 -17.309 1.00 90.81 95 VAL A CA 1
ATOM 717 C C . VAL A 1 95 ? 5.536 -7.273 -16.053 1.00 90.81 95 VAL A C 1
ATOM 719 O O . VAL A 1 95 ? 5.739 -7.763 -14.943 1.00 90.81 95 VAL A O 1
ATOM 722 N N . LEU A 1 96 ? 4.750 -6.206 -16.219 1.00 90.62 96 LEU A N 1
ATOM 723 C CA . LEU A 1 96 ? 3.971 -5.618 -15.130 1.00 90.62 96 LEU A CA 1
ATOM 724 C C . LEU A 1 96 ? 2.797 -6.534 -14.748 1.00 90.62 96 LEU A C 1
ATOM 726 O O . LEU A 1 96 ? 1.680 -6.373 -15.236 1.00 90.62 96 LEU A O 1
ATOM 730 N N . ASN A 1 97 ? 3.040 -7.485 -13.857 1.00 91.88 97 ASN A N 1
ATOM 731 C CA . ASN A 1 97 ? 2.058 -8.486 -13.432 1.00 91.88 97 ASN A CA 1
ATOM 732 C C . ASN A 1 97 ? 1.397 -8.187 -12.078 1.00 91.88 97 ASN A C 1
ATOM 734 O O . ASN A 1 97 ? 0.617 -8.995 -11.581 1.00 91.88 97 ASN A O 1
ATOM 738 N N . LYS A 1 98 ? 1.683 -7.030 -11.478 1.00 92.38 98 LYS A N 1
ATOM 739 C CA . LYS A 1 98 ? 1.123 -6.615 -10.191 1.00 92.38 98 LYS A CA 1
ATOM 740 C C . LYS A 1 98 ? 0.656 -5.168 -10.216 1.00 92.38 98 LYS A C 1
ATOM 742 O O . LYS A 1 98 ? 1.280 -4.315 -10.848 1.00 92.38 98 LYS A O 1
ATOM 747 N N . GLN A 1 99 ? -0.429 -4.901 -9.505 1.00 91.50 99 GLN A N 1
ATOM 748 C CA . GLN A 1 99 ? -0.951 -3.567 -9.264 1.00 91.50 99 GLN A CA 1
ATOM 749 C C . GLN A 1 99 ? -0.760 -3.222 -7.791 1.00 91.50 99 GLN A C 1
ATOM 751 O O . GLN A 1 99 ? -1.268 -3.916 -6.913 1.00 91.50 99 GLN A O 1
ATOM 756 N N . THR A 1 100 ? -0.048 -2.132 -7.522 1.00 91.12 100 THR A N 1
ATOM 757 C CA . THR A 1 100 ? 0.127 -1.644 -6.156 1.00 91.12 100 THR A CA 1
ATOM 758 C C . THR A 1 100 ? -1.061 -0.768 -5.772 1.00 91.12 100 THR A C 1
ATOM 760 O O . THR A 1 100 ? -1.376 0.223 -6.435 1.00 91.12 100 THR A O 1
ATOM 763 N N . LEU A 1 101 ? -1.738 -1.136 -4.691 1.00 92.50 101 LEU A N 1
ATOM 764 C CA . LEU A 1 101 ? -2.716 -0.300 -4.013 1.00 92.50 101 LEU A CA 1
ATOM 765 C C . LEU A 1 101 ? -2.014 0.370 -2.838 1.00 92.50 101 LEU A C 1
ATOM 767 O O . LEU A 1 101 ? -1.386 -0.310 -2.033 1.00 92.50 101 LEU A O 1
ATOM 771 N N . GLY A 1 102 ? -2.130 1.686 -2.725 1.00 91.19 102 GLY A N 1
ATOM 772 C CA . GLY A 1 102 ? -1.499 2.468 -1.668 1.00 91.19 102 GLY A CA 1
ATOM 773 C C . GLY A 1 102 ? -2.509 3.342 -0.942 1.00 91.19 102 GLY A C 1
ATOM 774 O O . GLY A 1 102 ? -3.464 3.836 -1.546 1.00 91.19 102 GLY A O 1
ATOM 775 N N . GLY A 1 103 ? -2.287 3.548 0.349 1.00 89.25 103 GLY A N 1
ATOM 776 C CA . GLY A 1 103 ? -3.113 4.401 1.191 1.00 89.25 103 GLY A CA 1
ATOM 777 C C . GLY A 1 103 ? -2.361 4.889 2.425 1.00 89.25 103 GLY A C 1
ATOM 778 O O . GLY A 1 103 ? -1.282 4.396 2.759 1.00 89.25 103 GLY A O 1
ATOM 779 N N . GLN A 1 104 ? -2.950 5.867 3.108 1.00 87.81 104 GLN A N 1
ATOM 780 C CA . GLN A 1 104 ? -2.452 6.400 4.372 1.00 87.81 104 GLN A CA 1
ATOM 781 C C . GLN A 1 104 ? -3.483 6.138 5.473 1.00 87.81 104 GLN A C 1
ATOM 783 O O . GLN A 1 104 ? -4.677 6.362 5.271 1.00 87.81 104 GLN A O 1
ATOM 788 N N . ILE A 1 105 ? -3.018 5.664 6.630 1.00 87.06 105 ILE A N 1
ATOM 789 C CA . ILE A 1 105 ? -3.847 5.482 7.825 1.00 87.06 105 ILE A CA 1
ATOM 790 C C . ILE A 1 105 ? -4.261 6.854 8.346 1.00 87.06 105 ILE A C 1
ATOM 792 O O . ILE A 1 105 ? -3.419 7.643 8.780 1.00 87.06 105 ILE A O 1
ATOM 796 N N . MET A 1 106 ? -5.566 7.114 8.339 1.00 82.19 106 MET A N 1
ATOM 797 C CA . MET A 1 106 ? -6.140 8.235 9.071 1.00 82.19 106 MET A CA 1
ATOM 798 C C . MET A 1 106 ? -6.144 7.868 10.553 1.00 82.19 106 MET A C 1
ATOM 800 O O . MET A 1 106 ? -6.813 6.913 10.954 1.00 82.19 106 MET A O 1
ATOM 804 N N . LYS A 1 107 ? -5.341 8.584 11.343 1.00 75.69 107 LYS A N 1
ATOM 805 C CA . LYS A 1 107 ? -5.299 8.420 12.799 1.00 75.69 107 LYS A CA 1
ATOM 806 C C . LYS A 1 107 ? -6.514 9.104 13.420 1.00 75.69 107 LYS A C 1
ATOM 808 O O . LYS A 1 107 ? -6.992 10.110 12.897 1.00 75.69 107 LYS A O 1
ATOM 813 N N . ASP A 1 108 ? -6.981 8.564 14.540 1.00 71.94 108 ASP A N 1
ATOM 814 C CA . ASP A 1 108 ? -8.020 9.206 15.340 1.00 71.94 108 ASP A CA 1
ATOM 815 C C . ASP A 1 108 ? -7.529 10.581 15.815 1.00 71.94 108 ASP A C 1
ATOM 817 O O . ASP A 1 108 ? -6.507 10.685 16.497 1.00 71.94 108 ASP A O 1
ATOM 821 N N . GLU A 1 109 ? -8.264 11.633 15.465 1.00 70.50 109 GLU A N 1
ATOM 822 C CA . GLU A 1 109 ? -8.024 12.992 15.950 1.00 70.50 109 GLU A CA 1
ATOM 823 C C . GLU A 1 109 ? -9.088 13.373 16.980 1.00 70.50 109 GLU A C 1
ATOM 825 O O . GLU A 1 109 ? -10.266 13.028 16.846 1.00 70.50 109 GLU A O 1
ATOM 830 N N . THR A 1 110 ? -8.671 14.112 18.008 1.00 65.94 110 THR A N 1
ATOM 831 C CA . THR A 1 110 ? -9.561 14.629 19.050 1.00 65.94 110 THR A CA 1
ATOM 832 C C . THR A 1 110 ? -10.674 15.472 18.420 1.00 65.94 110 THR A C 1
ATOM 834 O O . THR A 1 110 ? -10.395 16.464 17.753 1.00 65.94 110 THR A O 1
ATOM 837 N N . GLY A 1 111 ? -11.932 15.068 18.622 1.00 68.38 111 GLY A N 1
ATOM 838 C CA . GLY A 1 111 ? -13.117 15.732 18.058 1.00 68.38 111 GLY A CA 1
ATOM 839 C C . GLY A 1 111 ? -13.748 15.024 16.851 1.00 68.38 111 GLY A C 1
ATOM 840 O O . GLY A 1 111 ? -14.836 15.411 16.429 1.00 68.38 111 GLY A O 1
ATOM 841 N N . LYS A 1 112 ? -13.121 13.970 16.311 1.00 73.69 112 LYS A N 1
ATOM 842 C CA . LYS A 1 112 ? -13.722 13.092 15.290 1.00 73.69 112 LYS A CA 1
ATOM 843 C C . LYS A 1 112 ? -14.358 11.848 15.933 1.00 73.69 112 LYS A C 1
ATOM 845 O O . LYS A 1 112 ? -13.929 11.437 17.013 1.00 73.69 112 LYS A O 1
ATOM 850 N N . PRO A 1 113 ? -15.385 11.243 15.302 1.00 78.44 113 PRO A N 1
ATOM 851 C CA . PRO A 1 113 ? -16.030 10.048 15.837 1.00 78.44 113 PRO A CA 1
ATOM 852 C C . PRO A 1 113 ? -15.035 8.889 15.951 1.00 78.44 113 PRO A C 1
ATOM 854 O O . PRO A 1 113 ? -14.235 8.654 15.045 1.00 78.44 113 PRO A O 1
ATOM 857 N N . ILE A 1 114 ? -15.107 8.158 17.065 1.00 82.94 114 ILE A N 1
ATOM 858 C CA . ILE A 1 114 ? -14.299 6.958 17.295 1.00 82.94 114 ILE A CA 1
ATOM 859 C C . ILE A 1 114 ? -15.009 5.773 16.647 1.00 82.94 114 ILE A C 1
ATOM 861 O O . ILE A 1 114 ? -16.140 5.448 17.007 1.00 82.94 114 ILE A O 1
ATOM 865 N N . TYR A 1 115 ? -14.329 5.104 15.720 1.00 86.12 115 TYR A N 1
ATOM 866 C CA . TYR A 1 115 ? -14.860 3.920 15.055 1.00 86.12 115 TYR A CA 1
ATOM 867 C C . TYR A 1 115 ? -14.520 2.646 15.840 1.00 86.12 115 TYR A C 1
ATOM 869 O O . TYR A 1 115 ? -13.396 2.452 16.313 1.00 86.12 115 TYR A O 1
ATOM 877 N N . MET A 1 116 ? -15.502 1.756 15.968 1.00 88.00 116 MET A N 1
ATOM 878 C CA . MET A 1 116 ? -15.357 0.457 16.625 1.00 88.00 116 MET A CA 1
ATOM 879 C C . MET A 1 116 ? -15.956 -0.638 15.743 1.00 88.00 116 MET A C 1
ATOM 881 O O . MET A 1 116 ? -16.959 -0.419 15.066 1.00 88.00 116 MET A O 1
ATOM 885 N N . LEU A 1 117 ? -15.336 -1.813 15.760 1.00 89.06 117 LEU A N 1
ATOM 886 C CA . LEU A 1 117 ? -15.826 -3.019 15.110 1.00 89.06 117 LEU A CA 1
ATOM 887 C C . LEU A 1 117 ? -16.626 -3.830 16.132 1.00 89.06 117 LEU A C 1
ATOM 889 O O . LEU A 1 117 ? -16.108 -4.157 17.199 1.00 89.06 117 LEU A O 1
ATOM 893 N N . GLY A 1 118 ? -17.881 -4.135 15.813 1.00 88.88 118 GLY A N 1
ATOM 894 C CA . GLY A 1 118 ? -18.727 -5.005 16.624 1.00 88.88 118 GLY A CA 1
ATOM 895 C C . GLY A 1 118 ? -18.701 -6.432 16.092 1.00 88.88 118 GLY A C 1
ATOM 896 O O . GLY A 1 118 ? -19.075 -6.652 14.943 1.00 88.88 118 GLY A O 1
ATOM 897 N N . SER A 1 119 ? -18.289 -7.398 16.914 1.00 88.88 119 SER A N 1
ATOM 898 C CA . SER A 1 119 ? -18.454 -8.824 16.619 1.00 88.88 119 SER A CA 1
ATOM 899 C C . SER A 1 119 ? -19.577 -9.411 17.469 1.00 88.88 119 SER A C 1
ATOM 901 O O . SER A 1 119 ? -19.672 -9.157 18.672 1.00 88.88 119 SER A O 1
ATOM 903 N N . TYR A 1 120 ? -20.463 -10.167 16.823 1.00 88.94 120 TYR A N 1
ATOM 904 C CA . TYR A 1 120 ? -21.629 -10.758 17.469 1.00 88.94 120 TYR A CA 1
ATOM 905 C C . TYR A 1 120 ? -21.396 -12.237 17.758 1.00 88.94 120 TYR A C 1
ATOM 907 O O . TYR A 1 120 ? -20.983 -12.991 16.873 1.00 88.94 120 TYR A O 1
ATOM 915 N N . ARG A 1 121 ? -21.708 -12.665 18.984 1.00 84.62 121 ARG A N 1
ATOM 916 C CA . ARG A 1 121 ? -21.688 -14.076 19.377 1.00 84.62 121 ARG A CA 1
ATOM 917 C C . ARG A 1 121 ? -22.906 -14.402 20.232 1.00 84.62 121 ARG A C 1
ATOM 919 O O . ARG A 1 121 ? -22.954 -14.098 21.419 1.00 84.62 121 ARG A O 1
ATOM 926 N N . GLY A 1 122 ? -23.893 -15.070 19.641 1.00 86.19 122 GLY A N 1
ATOM 927 C CA . GLY A 1 122 ? -25.072 -15.538 20.373 1.00 86.19 122 GLY A CA 1
ATOM 928 C C . GLY A 1 122 ? -25.963 -14.392 20.849 1.00 86.19 122 GLY A C 1
ATOM 929 O O . GLY A 1 122 ? -26.864 -14.016 20.122 1.00 86.19 122 GLY A O 1
ATOM 930 N N . LYS A 1 123 ? -25.748 -13.873 22.065 1.00 85.50 123 LYS A N 1
ATOM 931 C CA . LYS A 1 123 ? -26.453 -12.696 22.621 1.00 85.50 123 LYS A CA 1
ATOM 932 C C . LYS A 1 123 ? -25.499 -11.576 23.060 1.00 85.50 123 LYS A C 1
ATOM 934 O O . LYS A 1 123 ? -25.943 -10.596 23.649 1.00 85.50 123 LYS A O 1
ATOM 939 N N . GLU A 1 124 ? -24.208 -11.716 22.778 1.00 85.81 124 GLU A N 1
ATOM 940 C CA . GLU A 1 124 ? -23.161 -10.789 23.204 1.00 85.81 124 GLU A CA 1
ATOM 941 C C . GLU A 1 124 ? -22.635 -9.981 22.011 1.00 85.81 124 GLU A C 1
ATOM 943 O O . GLU A 1 124 ? -22.463 -10.509 20.907 1.00 85.81 124 GLU A O 1
ATOM 948 N N . LEU A 1 125 ? -22.378 -8.690 22.244 1.00 87.25 125 LEU A N 1
ATOM 949 C CA . LEU A 1 125 ? -21.736 -7.778 21.300 1.00 87.25 125 LEU A CA 1
ATOM 950 C C . LEU A 1 125 ? -20.371 -7.377 21.862 1.00 87.25 125 LEU A C 1
ATOM 952 O O . LEU A 1 125 ? -20.293 -6.661 22.860 1.00 87.25 125 LEU A O 1
ATOM 956 N N . HIS A 1 126 ? -19.298 -7.813 21.210 1.00 86.94 126 HIS A N 1
ATOM 957 C CA . HIS A 1 126 ? -17.941 -7.426 21.579 1.00 86.94 126 HIS A CA 1
ATOM 958 C C . HIS A 1 126 ? -17.489 -6.268 20.695 1.00 86.94 126 HIS A C 1
ATOM 960 O O . HIS A 1 126 ? -17.532 -6.364 19.468 1.00 86.94 126 HIS A O 1
ATOM 966 N N . LEU A 1 127 ? -17.060 -5.174 21.322 1.00 86.69 127 LEU A N 1
ATOM 967 C CA . LEU A 1 127 ? -16.581 -3.980 20.634 1.00 86.69 127 LEU A CA 1
ATOM 968 C C . LEU A 1 127 ? -15.053 -3.930 20.672 1.00 86.69 127 LEU A C 1
ATOM 970 O O . LEU A 1 127 ? -14.448 -3.926 21.744 1.00 86.69 127 LEU A O 1
ATOM 974 N N . THR A 1 128 ? -14.431 -3.829 19.502 1.00 88.00 128 THR A N 1
ATOM 975 C CA . THR A 1 128 ? -12.987 -3.635 19.352 1.00 88.00 128 THR A CA 1
ATOM 976 C C . THR A 1 128 ? -12.736 -2.285 18.696 1.00 88.00 128 THR A C 1
ATOM 978 O O . THR A 1 128 ? -13.242 -2.006 17.609 1.00 88.00 128 THR A O 1
ATOM 981 N N . LYS A 1 129 ? -11.950 -1.420 19.342 1.00 87.06 129 LYS A N 1
ATOM 982 C CA . LYS A 1 129 ? -11.607 -0.111 18.776 1.00 87.06 129 LYS A CA 1
ATOM 983 C C . LYS A 1 129 ? -10.764 -0.278 17.505 1.00 87.06 129 LYS A C 1
ATOM 985 O O . LYS A 1 129 ? -9.767 -0.998 17.511 1.00 87.06 129 LYS A O 1
ATOM 990 N N . ILE A 1 130 ? -11.129 0.439 16.444 1.00 88.50 130 ILE A N 1
ATOM 991 C CA . ILE A 1 130 ? -10.343 0.507 15.210 1.00 88.50 130 ILE A CA 1
ATOM 992 C C . ILE A 1 130 ? -9.247 1.560 15.410 1.00 88.50 130 ILE A C 1
ATOM 994 O O . ILE A 1 130 ? -9.532 2.686 15.800 1.00 88.50 130 ILE A O 1
ATOM 998 N N . ALA A 1 131 ? -7.985 1.193 15.181 1.00 84.56 131 ALA A N 1
ATOM 999 C CA . ALA A 1 131 ? -6.848 2.101 15.384 1.00 84.56 131 ALA A CA 1
ATOM 1000 C C . ALA A 1 131 ? -6.696 3.156 14.272 1.00 84.56 131 ALA A C 1
ATOM 1002 O O . ALA A 1 131 ? -6.025 4.170 14.458 1.00 84.56 131 ALA A O 1
ATOM 1003 N N . GLY A 1 132 ? -7.281 2.898 13.106 1.00 85.44 132 GLY A N 1
ATOM 1004 C CA . GLY A 1 132 ? -7.306 3.823 11.987 1.00 85.44 132 GLY A CA 1
ATOM 1005 C C . GLY A 1 132 ? -7.955 3.193 10.765 1.00 85.44 132 GLY A C 1
ATOM 1006 O O . GLY A 1 132 ? -8.033 1.970 10.639 1.00 85.44 132 GLY A O 1
ATOM 1007 N N . ILE A 1 133 ? -8.425 4.048 9.865 1.00 87.19 133 ILE A N 1
ATOM 1008 C CA . ILE A 1 133 ? -9.069 3.646 8.615 1.00 87.19 133 ILE A CA 1
ATOM 1009 C C . ILE A 1 133 ? -8.143 4.025 7.465 1.00 87.19 133 ILE A C 1
ATOM 1011 O O . ILE A 1 133 ? -7.540 5.100 7.459 1.00 87.19 133 ILE A O 1
ATOM 1015 N N . VAL A 1 134 ? -8.021 3.130 6.487 1.00 90.12 134 VAL A N 1
ATOM 1016 C CA . VAL A 1 134 ? -7.196 3.342 5.297 1.00 90.12 134 VAL A CA 1
ATOM 1017 C C . VAL A 1 134 ? -8.076 3.229 4.071 1.00 90.12 134 VAL A C 1
ATOM 1019 O O . VAL A 1 134 ? -8.727 2.209 3.855 1.00 90.12 134 VAL A O 1
ATOM 1022 N N . GLN A 1 135 ? -8.053 4.261 3.233 1.00 90.44 135 GLN A N 1
ATOM 1023 C CA . GLN A 1 135 ? -8.618 4.181 1.896 1.00 90.44 135 GLN A CA 1
ATOM 1024 C C . GLN A 1 135 ? -7.514 3.797 0.912 1.00 90.44 135 GLN A C 1
ATOM 1026 O O . GLN A 1 135 ? -6.633 4.602 0.606 1.00 90.44 135 GLN A O 1
ATOM 1031 N N . MET A 1 136 ? -7.575 2.569 0.406 1.00 91.06 136 MET A N 1
ATOM 1032 C CA . MET A 1 136 ? -6.635 2.082 -0.599 1.00 91.06 136 MET A CA 1
ATOM 1033 C C . MET A 1 136 ? -7.011 2.633 -1.975 1.00 91.06 136 MET A C 1
ATOM 1035 O O . MET A 1 136 ? -8.169 2.561 -2.388 1.00 91.06 136 MET A O 1
ATOM 1039 N N . ARG A 1 137 ? -6.034 3.186 -2.695 1.00 91.25 137 ARG A N 1
ATOM 1040 C CA . ARG A 1 137 ? -6.199 3.669 -4.072 1.00 91.25 137 ARG A CA 1
ATOM 1041 C C . ARG A 1 137 ? -5.142 3.041 -4.978 1.00 91.25 137 ARG A C 1
ATOM 1043 O O . ARG A 1 137 ? -4.014 2.845 -4.524 1.00 91.25 137 ARG A O 1
ATOM 1050 N N . PRO A 1 138 ? -5.464 2.756 -6.250 1.00 92.31 138 PRO A N 1
ATOM 1051 C CA . PRO A 1 138 ? -4.462 2.374 -7.238 1.00 92.31 138 PRO A CA 1
ATOM 1052 C C . PRO A 1 138 ? -3.327 3.396 -7.318 1.00 92.31 138 PRO A C 1
ATOM 1054 O O . PRO A 1 138 ? -3.583 4.583 -7.517 1.00 92.31 138 PRO A O 1
ATOM 1057 N N . GLN A 1 139 ? -2.088 2.929 -7.170 1.00 88.31 139 GLN A N 1
ATOM 1058 C CA . GLN A 1 139 ? -0.887 3.731 -7.381 1.00 88.31 139 GLN A CA 1
ATOM 1059 C C . GLN A 1 139 ? -0.278 3.394 -8.742 1.00 88.31 139 GLN A C 1
ATOM 1061 O O . GLN A 1 139 ? -0.170 2.230 -9.133 1.00 88.31 139 GLN A O 1
ATOM 1066 N N . PHE A 1 140 ? 0.142 4.424 -9.473 1.00 88.31 140 PHE A N 1
ATOM 1067 C CA . PHE A 1 140 ? 0.679 4.289 -10.827 1.00 88.31 140 PHE A CA 1
ATOM 1068 C C . PHE A 1 140 ? 2.210 4.350 -10.834 1.00 88.31 140 PHE A C 1
ATOM 1070 O O . PHE A 1 140 ? 2.801 5.175 -11.525 1.00 88.31 140 PHE A O 1
ATOM 1077 N N . HIS A 1 141 ? 2.860 3.450 -10.089 1.00 87.81 141 HIS A N 1
ATOM 1078 C CA . HIS A 1 141 ? 4.326 3.430 -9.956 1.00 87.81 141 HIS A CA 1
ATOM 1079 C C . HIS A 1 141 ? 5.054 3.332 -11.304 1.00 87.81 141 HIS A C 1
ATOM 1081 O O . HIS A 1 141 ? 6.105 3.934 -11.489 1.00 87.81 141 HIS A O 1
ATOM 1087 N N . HIS A 1 142 ? 4.464 2.638 -12.278 1.00 86.56 142 HIS A N 1
ATOM 1088 C CA . HIS A 1 142 ? 5.030 2.521 -13.620 1.00 86.56 142 HIS A CA 1
ATOM 1089 C C . HIS A 1 142 ? 5.096 3.857 -14.371 1.00 86.56 142 HIS A C 1
ATOM 1091 O O . HIS A 1 142 ? 6.011 4.050 -15.165 1.00 86.56 142 HIS A O 1
ATOM 1097 N N . LEU A 1 143 ? 4.166 4.789 -14.132 1.00 87.06 143 LEU A N 1
ATOM 1098 C CA . LEU A 1 143 ? 4.226 6.120 -14.745 1.00 87.06 143 LEU A CA 1
ATOM 1099 C C . LEU A 1 143 ? 5.359 6.951 -14.141 1.00 87.06 143 LEU A C 1
ATOM 1101 O O . LEU A 1 143 ? 6.070 7.639 -14.875 1.00 87.06 143 LEU A O 1
ATOM 1105 N N . ASP A 1 144 ? 5.552 6.841 -12.827 1.00 84.69 144 ASP A N 1
ATOM 1106 C CA . ASP A 1 144 ? 6.659 7.4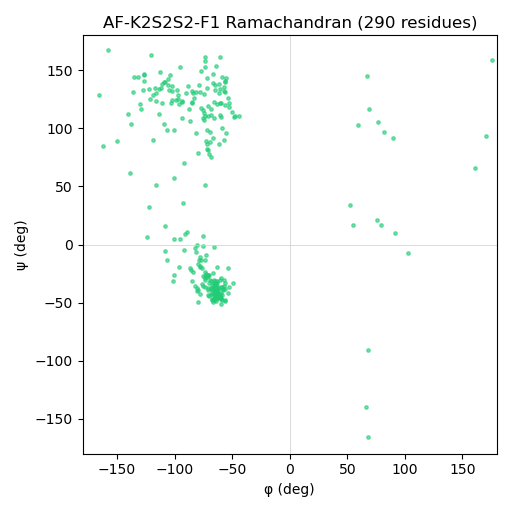93 -12.128 1.00 84.69 144 ASP A CA 1
ATOM 1107 C C . ASP A 1 144 ? 8.007 6.939 -12.611 1.00 84.69 144 ASP A C 1
ATOM 1109 O O . ASP A 1 144 ? 8.884 7.712 -12.993 1.00 84.69 144 ASP A O 1
ATOM 1113 N N . ALA A 1 145 ? 8.136 5.612 -12.717 1.00 85.50 145 ALA A N 1
ATOM 1114 C CA . ALA A 1 145 ? 9.332 4.953 -13.240 1.00 85.50 145 ALA A CA 1
ATOM 1115 C C . ALA A 1 145 ? 9.656 5.367 -14.686 1.00 85.50 145 ALA A C 1
ATOM 1117 O O . ALA A 1 145 ? 10.814 5.615 -15.025 1.00 85.50 145 ALA A O 1
ATOM 1118 N N . VAL A 1 146 ? 8.635 5.483 -15.547 1.00 85.00 146 VAL A N 1
ATOM 1119 C CA . VAL A 1 146 ? 8.805 5.959 -16.930 1.00 85.00 146 VAL A CA 1
ATOM 1120 C C . VAL A 1 146 ? 9.342 7.388 -16.955 1.00 85.00 146 VAL A C 1
ATOM 1122 O O . VAL A 1 146 ? 10.279 7.691 -17.697 1.00 85.00 146 VAL A O 1
ATOM 1125 N N . ARG A 1 147 ? 8.771 8.263 -16.123 1.00 82.94 147 ARG A N 1
ATOM 1126 C CA . ARG A 1 147 ? 9.192 9.660 -16.014 1.00 82.94 147 ARG A CA 1
ATOM 1127 C C . ARG A 1 147 ? 10.625 9.778 -15.505 1.00 82.94 147 ARG A C 1
ATOM 1129 O O . ARG A 1 147 ? 11.394 10.572 -16.045 1.00 82.94 147 ARG A O 1
ATOM 1136 N N . GLU A 1 148 ? 10.993 8.997 -14.497 1.00 79.44 148 GLU A N 1
ATOM 1137 C CA . GLU A 1 148 ? 12.346 9.025 -13.949 1.00 79.44 148 GLU A CA 1
ATOM 1138 C C . GLU A 1 148 ? 13.375 8.499 -14.951 1.00 79.44 148 GLU A C 1
ATOM 1140 O O . GLU A 1 148 ? 14.424 9.116 -15.137 1.00 79.44 148 GLU A O 1
ATOM 1145 N N . LEU A 1 149 ? 13.071 7.409 -15.660 1.00 80.19 149 LEU A N 1
ATOM 1146 C CA . LEU A 1 149 ? 13.979 6.873 -16.671 1.00 80.19 149 LEU A CA 1
ATOM 1147 C C . LEU A 1 149 ? 14.186 7.862 -17.830 1.00 80.19 149 LEU A C 1
ATOM 1149 O O . LEU A 1 149 ? 15.317 8.039 -18.281 1.00 80.19 149 LEU A O 1
ATOM 1153 N N . SER A 1 150 ? 13.128 8.559 -18.261 1.00 80.88 150 SER A N 1
ATOM 1154 C CA . SER A 1 150 ? 13.220 9.640 -19.255 1.00 80.88 150 SER A CA 1
ATOM 1155 C C . SER A 1 150 ? 14.140 10.775 -18.779 1.00 80.88 150 SER A C 1
ATOM 1157 O O . SER A 1 150 ? 15.066 11.176 -19.490 1.00 80.88 150 SER A O 1
ATOM 1159 N N . ASN A 1 151 ? 13.973 11.236 -17.535 1.00 78.69 151 ASN A N 1
ATOM 1160 C CA . ASN A 1 151 ? 14.842 12.260 -16.947 1.00 78.69 151 ASN A CA 1
ATOM 1161 C C . ASN A 1 151 ? 16.302 11.794 -16.834 1.00 78.69 151 ASN A C 1
ATOM 1163 O O . ASN A 1 151 ? 17.224 12.558 -17.129 1.00 78.69 151 ASN A O 1
ATOM 1167 N N . ALA A 1 152 ? 16.522 10.546 -16.413 1.00 78.62 152 ALA A N 1
ATOM 1168 C CA . ALA A 1 152 ? 17.850 9.963 -16.275 1.00 78.62 152 ALA A CA 1
ATOM 1169 C C . ALA A 1 152 ? 18.567 9.850 -17.630 1.00 78.62 152 ALA A C 1
ATOM 1171 O O . ALA A 1 152 ? 19.748 10.189 -17.720 1.00 78.62 152 ALA A O 1
ATOM 1172 N N . ASN A 1 153 ? 17.860 9.443 -18.687 1.00 79.44 153 ASN A N 1
ATOM 1173 C CA . ASN A 1 153 ? 18.409 9.376 -20.042 1.00 79.44 153 ASN A CA 1
ATOM 1174 C C . ASN A 1 153 ? 18.762 10.766 -20.573 1.00 79.44 153 ASN A C 1
ATOM 1176 O O . ASN A 1 153 ? 19.899 10.979 -20.986 1.00 79.44 153 ASN A O 1
ATOM 1180 N N . ARG A 1 154 ? 17.864 11.750 -20.432 1.00 78.81 154 ARG A N 1
ATOM 1181 C CA . ARG A 1 154 ? 18.142 13.142 -20.824 1.00 78.81 154 ARG A CA 1
ATOM 1182 C C . ARG A 1 154 ? 19.348 13.719 -20.082 1.00 78.81 154 ARG A C 1
ATOM 1184 O O . ARG A 1 154 ? 20.130 14.488 -20.642 1.00 78.81 154 ARG A O 1
ATOM 1191 N N . ARG A 1 155 ? 19.519 13.354 -18.809 1.00 76.75 155 ARG A N 1
ATOM 1192 C CA . ARG A 1 155 ? 20.695 13.741 -18.027 1.00 76.75 155 ARG A CA 1
ATOM 1193 C C . ARG A 1 155 ? 21.971 13.100 -18.579 1.00 76.75 155 ARG A C 1
ATOM 1195 O O . ARG A 1 155 ? 22.948 13.819 -18.762 1.00 76.75 155 ARG A O 1
ATOM 1202 N N . ARG A 1 156 ? 21.957 11.797 -18.880 1.00 77.88 156 ARG A N 1
ATOM 1203 C CA . ARG A 1 156 ? 23.100 11.087 -19.483 1.00 77.88 156 ARG A CA 1
ATOM 1204 C C . ARG A 1 156 ? 23.464 11.654 -20.855 1.00 77.88 156 ARG A C 1
ATOM 1206 O O . ARG A 1 156 ? 24.640 11.866 -21.117 1.00 77.88 156 ARG A O 1
ATOM 1213 N N . GLU A 1 157 ? 22.479 11.958 -21.697 1.00 77.94 157 GLU A N 1
ATOM 1214 C CA . GLU A 1 157 ? 22.689 12.587 -23.009 1.00 77.94 157 GLU A CA 1
ATOM 1215 C C . GLU A 1 157 ? 23.321 13.970 -22.880 1.00 77.94 157 GLU A C 1
ATOM 1217 O O . GLU A 1 157 ? 24.271 14.290 -23.591 1.00 77.94 157 GLU A O 1
ATOM 1222 N N . ARG A 1 158 ? 22.847 14.782 -21.930 1.00 75.88 158 ARG A N 1
ATOM 1223 C CA . ARG A 1 158 ? 23.438 16.093 -21.658 1.00 75.88 158 ARG A CA 1
ATOM 1224 C C . ARG A 1 158 ? 24.865 15.982 -21.120 1.00 75.88 158 ARG A C 1
ATOM 1226 O O . ARG A 1 158 ? 25.729 16.737 -21.552 1.00 75.88 158 ARG A O 1
ATOM 1233 N N . GLU A 1 159 ? 25.122 15.047 -20.209 1.00 74.12 159 GLU A N 1
ATOM 1234 C CA . GLU A 1 159 ? 26.463 14.782 -19.669 1.00 74.12 159 GLU A CA 1
ATOM 1235 C C . GLU A 1 159 ? 27.420 14.238 -20.749 1.00 74.12 159 GLU A C 1
ATOM 1237 O O . GLU A 1 159 ? 28.604 14.580 -20.745 1.00 74.12 159 GLU A O 1
ATOM 1242 N N . ALA A 1 160 ? 26.909 13.465 -21.712 1.00 75.62 160 ALA A N 1
ATOM 1243 C CA . ALA A 1 160 ? 27.660 12.988 -22.872 1.00 75.62 160 ALA A CA 1
ATOM 1244 C C . ALA A 1 160 ? 27.922 14.095 -23.912 1.00 75.62 160 ALA A C 1
ATOM 1246 O O . ALA A 1 160 ? 29.004 14.134 -24.495 1.00 75.62 160 ALA A O 1
ATOM 1247 N N . ALA A 1 161 ? 26.969 15.009 -24.124 1.00 74.88 161 ALA A N 1
ATOM 1248 C CA . ALA A 1 161 ? 27.074 16.096 -25.099 1.00 74.88 161 ALA A CA 1
ATOM 1249 C C . ALA A 1 161 ? 27.896 17.299 -24.599 1.00 74.88 161 ALA A C 1
ATOM 1251 O O . ALA A 1 161 ? 28.623 17.912 -25.377 1.00 74.88 161 ALA A O 1
ATOM 1252 N N . GLU A 1 162 ? 2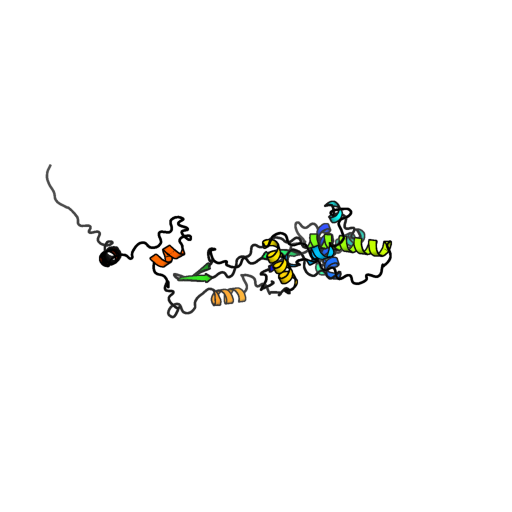7.800 17.656 -23.313 1.00 67.50 162 GLU A N 1
ATOM 1253 C CA . GLU A 1 162 ? 28.510 18.811 -22.734 1.00 67.50 162 GLU A CA 1
ATOM 1254 C C . GLU A 1 162 ? 29.885 18.446 -22.136 1.00 67.50 162 GLU A C 1
ATOM 1256 O O . GLU A 1 162 ? 30.626 19.345 -21.723 1.00 67.50 162 GLU A O 1
ATOM 1261 N N . GLY A 1 163 ? 30.243 17.153 -22.121 1.00 54.94 163 GLY A N 1
ATOM 1262 C CA . GLY A 1 163 ? 31.415 16.619 -21.427 1.00 54.94 163 GLY A CA 1
ATOM 1263 C C . GLY A 1 163 ? 31.269 16.747 -19.907 1.00 54.94 163 GLY A C 1
ATOM 1264 O O . GLY A 1 163 ? 30.692 17.710 -19.403 1.00 54.94 163 GLY A O 1
ATOM 1265 N N . ALA A 1 164 ? 31.786 15.779 -19.148 1.00 53.72 164 ALA A N 1
ATOM 1266 C CA . ALA A 1 164 ? 31.696 15.764 -17.688 1.00 53.72 164 ALA A CA 1
ATOM 1267 C C . ALA A 1 164 ? 32.399 16.990 -17.070 1.00 53.72 164 ALA A C 1
ATOM 1269 O O . ALA A 1 164 ? 33.573 16.943 -16.704 1.00 53.72 164 ALA A O 1
ATOM 1270 N N . ARG A 1 165 ? 31.687 18.114 -16.946 1.00 55.25 165 ARG A N 1
ATOM 1271 C CA . ARG A 1 165 ? 32.135 19.231 -16.120 1.00 55.25 165 ARG A CA 1
ATOM 1272 C C . ARG A 1 165 ? 32.179 18.707 -14.696 1.00 55.25 165 ARG A C 1
ATOM 1274 O O . ARG A 1 165 ? 31.169 18.221 -14.192 1.00 55.25 165 ARG A O 1
ATOM 1281 N N . ALA A 1 166 ? 33.363 18.760 -14.091 1.00 48.16 166 ALA A N 1
ATOM 1282 C CA . ALA A 1 166 ? 33.587 18.353 -12.716 1.00 48.16 166 ALA A CA 1
ATOM 1283 C C . ALA A 1 166 ? 32.513 18.994 -11.828 1.00 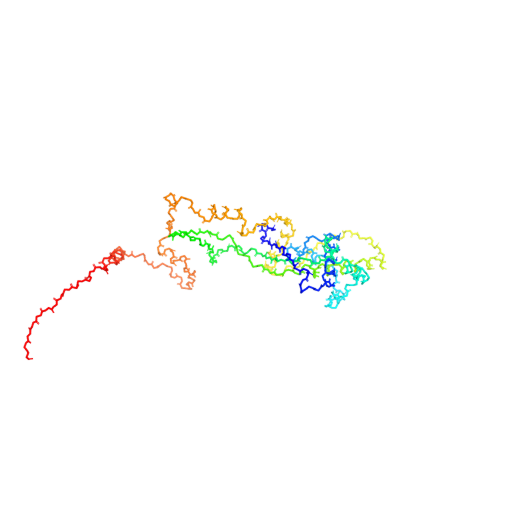48.16 166 ALA A C 1
ATOM 1285 O O . ALA A 1 166 ? 32.479 20.213 -11.654 1.00 48.16 166 ALA A O 1
ATOM 1286 N N . ASN A 1 167 ? 31.599 18.166 -11.326 1.00 47.25 167 ASN A N 1
ATOM 1287 C CA . ASN A 1 167 ? 30.631 18.571 -10.323 1.00 47.25 167 ASN A CA 1
ATOM 1288 C C . ASN A 1 167 ? 31.419 18.870 -9.047 1.00 47.25 167 ASN A C 1
ATOM 1290 O O . ASN A 1 167 ? 31.680 17.978 -8.241 1.00 47.25 167 ASN A O 1
ATOM 1294 N N . GLU A 1 168 ? 31.819 20.126 -8.864 1.00 39.03 168 GLU A N 1
ATOM 1295 C CA . GLU A 1 168 ? 32.098 20.624 -7.525 1.00 39.03 168 GLU A CA 1
ATOM 1296 C C . GLU A 1 168 ? 30.825 20.429 -6.688 1.00 39.03 168 GLU A C 1
ATOM 1298 O O . GLU A 1 168 ? 29.731 20.773 -7.154 1.00 39.03 168 GLU A O 1
ATOM 1303 N N . PRO A 1 169 ? 30.928 19.869 -5.471 1.00 40.19 169 PRO A N 1
ATOM 1304 C CA . PRO A 1 169 ? 29.786 19.591 -4.617 1.00 40.19 169 PRO A CA 1
ATOM 1305 C C . PRO A 1 169 ? 29.221 20.914 -4.099 1.00 40.19 169 PRO A C 1
ATOM 1307 O O . PRO A 1 169 ? 29.492 21.349 -2.982 1.00 40.19 169 PRO A O 1
ATOM 1310 N N . ARG A 1 170 ? 28.414 21.588 -4.917 1.00 43.03 170 ARG A N 1
ATOM 1311 C CA . ARG A 1 170 ? 27.543 22.651 -4.435 1.00 43.03 170 ARG A CA 1
ATOM 1312 C C . ARG A 1 170 ? 26.438 21.972 -3.649 1.00 43.03 170 ARG A C 1
ATOM 1314 O O . ARG A 1 170 ? 25.479 21.462 -4.220 1.00 43.03 170 ARG A O 1
ATOM 1321 N N . ALA A 1 171 ? 26.604 21.956 -2.329 1.00 39.69 171 ALA A N 1
ATOM 1322 C CA . ALA A 1 171 ? 25.525 21.711 -1.394 1.00 39.69 171 ALA A CA 1
ATOM 1323 C C . ALA A 1 171 ? 24.421 22.732 -1.689 1.00 39.69 171 ALA A C 1
ATOM 1325 O O . ALA A 1 171 ? 24.482 23.888 -1.267 1.00 39.69 171 ALA A O 1
ATOM 1326 N N . VAL A 1 172 ? 23.434 22.321 -2.483 1.00 40.22 172 VAL A N 1
ATOM 1327 C CA . VAL A 1 172 ? 22.204 23.076 -2.673 1.00 40.22 172 VAL A CA 1
ATOM 1328 C C . VAL A 1 172 ? 21.461 22.978 -1.348 1.00 40.22 172 VAL A C 1
ATOM 1330 O O . VAL A 1 172 ? 20.679 22.059 -1.120 1.00 40.22 172 VAL A O 1
ATOM 1333 N N . GLN A 1 173 ? 21.742 23.912 -0.438 1.00 41.03 173 GLN A N 1
ATOM 1334 C CA . GLN A 1 173 ? 20.790 24.245 0.610 1.00 41.03 173 GLN A CA 1
ATOM 1335 C C . GLN A 1 173 ? 19.524 24.706 -0.109 1.00 41.03 173 GLN A C 1
ATOM 1337 O O . GLN A 1 173 ? 19.458 25.819 -0.628 1.00 41.03 173 GLN A O 1
ATOM 1342 N N . MET A 1 174 ? 18.542 23.813 -0.206 1.00 46.31 174 MET A N 1
ATOM 1343 C CA . MET A 1 174 ? 17.209 24.142 -0.688 1.00 46.31 174 MET A CA 1
ATOM 1344 C C . MET A 1 174 ? 16.518 25.008 0.369 1.00 46.31 174 MET A C 1
ATOM 1346 O O . MET A 1 174 ? 15.684 24.538 1.135 1.00 46.31 174 MET A O 1
ATOM 1350 N N . THR A 1 175 ? 16.862 26.289 0.434 1.00 47.22 175 THR A N 1
ATOM 1351 C CA . THR A 1 175 ? 16.048 27.293 1.120 1.00 47.22 175 THR A CA 1
ATOM 1352 C C . THR A 1 175 ? 14.902 27.684 0.196 1.00 47.22 175 THR A C 1
ATOM 1354 O O . THR A 1 175 ? 14.920 28.710 -0.480 1.00 47.22 175 THR A O 1
ATOM 1357 N N . ILE A 1 176 ? 13.882 26.826 0.138 1.00 48.56 176 ILE A N 1
ATOM 1358 C CA . ILE A 1 176 ? 12.596 27.197 -0.454 1.00 48.56 176 ILE A CA 1
ATOM 1359 C C . ILE A 1 176 ? 11.899 28.099 0.561 1.00 48.56 176 ILE A C 1
ATOM 1361 O O . ILE A 1 176 ? 11.604 27.687 1.681 1.00 48.56 176 ILE A O 1
ATOM 1365 N N . LYS A 1 177 ? 11.695 29.353 0.157 1.00 45.75 177 LYS A N 1
ATOM 1366 C CA . LYS A 1 177 ? 11.039 30.407 0.928 1.00 45.75 177 LYS A CA 1
ATOM 1367 C C . LYS A 1 177 ? 9.671 29.906 1.408 1.00 45.75 177 LYS A C 1
ATOM 1369 O O . LYS A 1 177 ? 8.833 29.521 0.598 1.00 45.75 177 LYS A O 1
ATOM 1374 N N . ASN A 1 178 ? 9.513 29.843 2.728 1.00 39.97 178 ASN A N 1
ATOM 1375 C CA . ASN A 1 178 ? 8.285 29.434 3.396 1.00 39.97 178 ASN A CA 1
ATOM 1376 C C . ASN A 1 178 ? 7.212 30.497 3.162 1.00 39.97 178 ASN A C 1
ATOM 1378 O O . ASN A 1 178 ? 7.326 31.594 3.701 1.00 39.97 178 ASN A O 1
ATOM 1382 N N . ASP A 1 179 ? 6.197 30.147 2.383 1.00 44.56 179 ASP A N 1
ATOM 1383 C CA . ASP A 1 179 ? 4.867 30.734 2.489 1.00 44.56 179 ASP A CA 1
ATOM 1384 C C . ASP A 1 179 ? 3.942 29.601 2.964 1.00 44.56 179 ASP A C 1
ATOM 1386 O O . ASP A 1 179 ? 4.052 28.467 2.492 1.00 44.56 179 ASP A O 1
ATOM 1390 N N . ASP A 1 180 ? 3.114 29.905 3.959 1.00 44.81 180 ASP A N 1
ATOM 1391 C CA . ASP A 1 180 ? 2.163 29.039 4.672 1.00 44.81 180 ASP A CA 1
ATOM 1392 C C . ASP A 1 180 ? 2.715 27.935 5.597 1.00 44.81 180 ASP A C 1
ATOM 1394 O O . ASP A 1 180 ? 3.335 26.950 5.187 1.00 44.81 180 ASP A O 1
ATOM 1398 N N . GLY A 1 181 ? 2.397 28.075 6.893 1.00 48.62 181 GLY A N 1
ATOM 1399 C CA . GLY A 1 181 ? 2.772 27.158 7.978 1.00 48.62 181 GLY A CA 1
ATOM 1400 C C . GLY A 1 181 ? 2.200 25.738 7.860 1.00 48.62 181 GLY A C 1
ATOM 1401 O O . GLY A 1 181 ? 2.780 24.809 8.420 1.00 48.62 181 GLY A O 1
ATOM 1402 N N . ASP A 1 182 ? 1.142 25.543 7.072 1.00 54.69 182 ASP A N 1
ATOM 1403 C CA . ASP A 1 182 ? 0.552 24.223 6.794 1.00 54.69 182 ASP A CA 1
ATOM 1404 C C . ASP A 1 182 ? 1.407 23.402 5.799 1.00 54.69 182 ASP A C 1
ATOM 1406 O O . ASP A 1 182 ? 1.506 22.170 5.851 1.00 54.69 182 ASP A O 1
ATOM 1410 N N . SER A 1 183 ? 2.159 24.100 4.937 1.00 52.78 183 SER A N 1
ATOM 1411 C CA . SER A 1 183 ? 3.100 23.469 4.008 1.00 52.78 183 SER A CA 1
ATOM 1412 C C . SER A 1 183 ? 4.338 22.913 4.721 1.00 52.78 183 SER A C 1
ATOM 1414 O O . SER A 1 183 ? 4.928 21.935 4.263 1.00 52.78 183 SER A O 1
ATOM 1416 N N . ALA A 1 184 ? 4.736 23.499 5.856 1.00 54.00 184 ALA A N 1
ATOM 1417 C CA . ALA A 1 184 ? 5.917 23.079 6.608 1.00 54.00 184 ALA A CA 1
ATOM 1418 C C . ALA A 1 184 ? 5.707 21.725 7.307 1.00 54.00 184 ALA A C 1
ATOM 1420 O O . ALA A 1 184 ? 6.568 20.851 7.205 1.00 54.00 184 ALA A O 1
ATOM 1421 N N . GLN A 1 185 ? 4.539 21.518 7.928 1.00 57.00 185 GLN A N 1
ATOM 1422 C CA . GLN A 1 185 ? 4.162 20.230 8.530 1.00 57.00 185 GLN A CA 1
ATOM 1423 C C . GLN A 1 185 ? 4.056 19.129 7.468 1.00 57.00 185 GLN A C 1
ATOM 1425 O O . GLN A 1 185 ? 4.560 18.022 7.655 1.00 57.00 185 GLN A O 1
ATOM 1430 N N . SER A 1 186 ? 3.497 19.468 6.305 1.00 65.38 186 SER A N 1
ATOM 1431 C CA . SER A 1 186 ? 3.415 18.565 5.156 1.00 65.38 186 SER A CA 1
ATOM 1432 C C . SER A 1 186 ? 4.802 18.166 4.625 1.00 65.38 186 SER A C 1
ATOM 1434 O O . SER A 1 186 ? 5.031 17.003 4.298 1.00 65.38 186 SER A O 1
ATOM 1436 N N . LYS A 1 187 ? 5.768 19.097 4.582 1.00 68.81 187 LYS A N 1
ATOM 1437 C CA . LYS A 1 187 ? 7.154 18.819 4.155 1.00 68.81 187 LYS A CA 1
ATOM 1438 C C . LYS A 1 187 ? 7.886 17.918 5.144 1.00 68.81 187 LYS A C 1
ATOM 1440 O O . LYS A 1 187 ? 8.505 16.944 4.727 1.00 68.81 187 LYS A O 1
ATOM 1445 N N . GLU A 1 188 ? 7.816 18.214 6.440 1.00 74.12 188 GLU A N 1
ATOM 1446 C CA . GLU A 1 188 ? 8.456 17.382 7.463 1.00 74.12 188 GLU A CA 1
ATOM 1447 C C . GLU A 1 188 ? 7.852 15.972 7.497 1.00 74.12 188 GLU A C 1
ATOM 1449 O O . GLU A 1 188 ? 8.578 14.984 7.608 1.00 74.12 188 GLU A O 1
ATOM 1454 N N . PHE A 1 189 ? 6.537 15.860 7.296 1.00 72.81 189 PHE A N 1
ATOM 1455 C CA . PHE A 1 189 ? 5.862 14.577 7.141 1.00 72.81 189 PHE A CA 1
ATOM 1456 C C . PHE A 1 189 ? 6.383 13.782 5.932 1.00 72.81 189 PHE A C 1
ATOM 1458 O O . PHE A 1 189 ? 6.667 12.592 6.067 1.00 72.81 189 PHE A O 1
ATOM 1465 N N . LEU A 1 190 ? 6.587 14.428 4.778 1.00 74.62 190 LEU A N 1
ATOM 1466 C CA . LEU A 1 190 ? 7.168 13.790 3.588 1.00 74.62 190 LEU A CA 1
ATOM 1467 C C . LEU A 1 190 ? 8.629 13.364 3.797 1.00 74.62 190 LEU A C 1
ATOM 1469 O O . LEU A 1 190 ? 9.022 12.298 3.323 1.00 74.62 190 LEU A O 1
ATOM 1473 N N . PHE A 1 191 ? 9.428 14.145 4.532 1.00 76.50 191 PHE A N 1
ATOM 1474 C CA . PHE A 1 191 ? 10.796 13.754 4.890 1.00 76.50 191 PHE A CA 1
ATOM 1475 C C . PHE A 1 191 ? 10.819 12.544 5.823 1.00 76.50 191 PHE A C 1
ATOM 1477 O O . PHE A 1 191 ? 11.536 11.582 5.555 1.00 76.50 191 PHE A O 1
ATOM 1484 N N . ARG A 1 192 ? 9.985 12.543 6.869 1.00 79.06 192 ARG A N 1
ATOM 1485 C CA . ARG A 1 192 ? 9.843 11.391 7.773 1.00 79.06 192 ARG A CA 1
ATOM 1486 C C . ARG A 1 192 ? 9.344 10.157 7.031 1.00 79.06 192 ARG A C 1
ATOM 1488 O O . ARG A 1 192 ? 9.816 9.055 7.292 1.00 79.06 192 ARG A O 1
ATOM 1495 N N . ALA A 1 193 ? 8.432 10.338 6.078 1.00 79.44 193 ALA A N 1
ATOM 1496 C CA . ALA A 1 193 ? 7.977 9.259 5.216 1.00 79.44 193 ALA A CA 1
ATOM 1497 C C . ALA A 1 193 ? 9.135 8.698 4.390 1.00 79.44 193 ALA A C 1
ATOM 1499 O O . ALA A 1 193 ? 9.282 7.484 4.326 1.00 79.44 193 ALA A O 1
ATOM 1500 N N . GLN A 1 194 ? 9.978 9.545 3.798 1.00 77.06 194 GLN A N 1
ATOM 1501 C CA . GLN A 1 194 ? 11.132 9.108 3.010 1.00 77.06 194 GLN A CA 1
ATOM 1502 C C . GLN A 1 194 ? 12.183 8.369 3.856 1.00 77.06 194 GLN A C 1
ATOM 1504 O O . GLN A 1 194 ? 12.730 7.364 3.404 1.00 77.06 194 GLN A O 1
ATOM 1509 N N . GLU A 1 195 ? 12.460 8.850 5.067 1.00 81.62 195 GLU A N 1
ATOM 1510 C CA . GLU A 1 195 ? 13.429 8.243 5.986 1.00 81.62 195 GLU A CA 1
ATOM 1511 C C . GLU A 1 195 ? 12.941 6.895 6.543 1.00 81.62 195 GLU A C 1
ATOM 1513 O O . GLU A 1 195 ? 13.729 5.971 6.770 1.00 81.62 195 GLU A O 1
ATOM 1518 N N . GLU A 1 196 ? 11.628 6.751 6.729 1.00 84.31 196 GLU A N 1
ATOM 1519 C CA . GLU A 1 196 ? 11.037 5.533 7.258 1.00 84.31 196 GLU A CA 1
ATOM 1520 C C . GLU A 1 196 ? 11.092 4.375 6.249 1.00 84.31 196 GLU A C 1
ATOM 1522 O O . GLU A 1 196 ? 10.499 4.397 5.163 1.00 84.31 196 GLU A O 1
ATOM 1527 N N . LYS A 1 197 ? 11.784 3.303 6.650 1.00 85.69 197 LYS A N 1
ATOM 1528 C CA . LYS A 1 197 ? 11.930 2.088 5.849 1.00 85.69 197 LYS A CA 1
ATOM 1529 C C . LYS A 1 197 ? 10.625 1.300 5.784 1.00 85.69 197 LYS A C 1
ATOM 1531 O O . LYS A 1 197 ? 9.898 1.149 6.766 1.00 85.69 197 LYS A O 1
ATOM 1536 N N . TRP A 1 198 ? 10.376 0.713 4.620 1.00 87.44 198 TRP A N 1
ATOM 1537 C CA . TRP A 1 198 ? 9.262 -0.202 4.417 1.00 87.44 198 TRP A CA 1
ATOM 1538 C C . TRP A 1 198 ? 9.433 -1.488 5.230 1.00 87.44 198 TRP A C 1
ATOM 1540 O O . TRP A 1 198 ? 10.395 -2.232 5.045 1.00 87.44 198 TRP A O 1
ATOM 1550 N N . THR A 1 199 ? 8.450 -1.789 6.078 1.00 90.62 199 THR A N 1
ATOM 1551 C CA . THR A 1 199 ? 8.326 -3.088 6.748 1.00 90.62 199 THR A CA 1
ATOM 1552 C C . THR A 1 199 ? 7.413 -3.993 5.927 1.00 90.62 199 THR A C 1
ATOM 1554 O O . THR A 1 199 ? 6.266 -3.631 5.636 1.00 90.62 199 THR A O 1
ATOM 1557 N N . LYS A 1 200 ? 7.927 -5.160 5.525 1.00 91.75 200 LYS A N 1
ATOM 1558 C CA . LYS A 1 200 ? 7.165 -6.180 4.794 1.00 91.75 200 LYS A CA 1
ATOM 1559 C C . LYS A 1 200 ? 6.337 -6.998 5.781 1.00 91.75 200 LYS A C 1
ATOM 1561 O O . LYS A 1 200 ? 6.864 -7.458 6.789 1.00 91.75 200 LYS A O 1
ATOM 1566 N N . LEU A 1 201 ? 5.059 -7.175 5.473 1.00 90.81 201 LEU A N 1
ATOM 1567 C CA . LEU A 1 201 ? 4.135 -7.995 6.252 1.00 90.81 201 LEU A CA 1
ATOM 1568 C C . LEU A 1 201 ? 3.735 -9.212 5.422 1.00 90.81 201 LEU A C 1
ATOM 1570 O O . LEU A 1 201 ? 3.694 -9.132 4.194 1.00 90.81 201 LEU A O 1
ATOM 1574 N N . ARG A 1 202 ? 3.465 -10.334 6.094 1.00 90.94 202 ARG A N 1
ATOM 1575 C CA . ARG A 1 202 ? 2.865 -11.501 5.444 1.00 90.94 202 ARG A CA 1
ATOM 1576 C C . ARG A 1 202 ? 1.363 -11.301 5.412 1.00 90.94 202 ARG A C 1
ATOM 1578 O O . ARG A 1 202 ? 0.771 -10.941 6.427 1.00 90.94 202 ARG A O 1
ATOM 1585 N N . TYR A 1 203 ? 0.789 -11.496 4.237 1.00 89.25 203 TYR A N 1
ATOM 1586 C CA . TYR A 1 203 ? -0.650 -11.531 4.074 1.00 89.25 203 TYR A CA 1
ATOM 1587 C C . TYR A 1 203 ? -1.138 -12.946 4.379 1.00 89.25 203 TYR A C 1
ATOM 1589 O O . TYR A 1 203 ? -0.559 -13.913 3.884 1.00 89.25 203 TYR A O 1
ATOM 1597 N N . TYR A 1 204 ? -2.172 -13.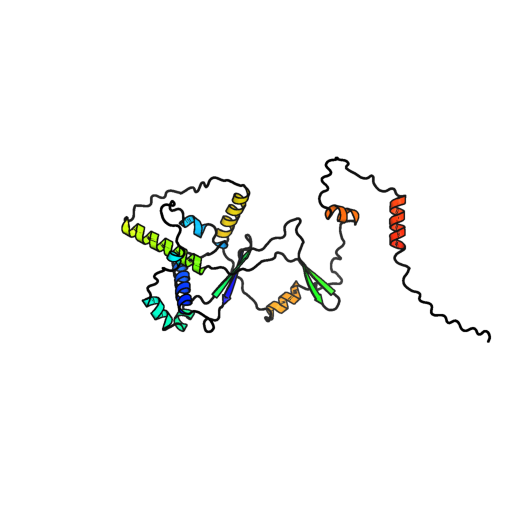030 5.205 1.00 90.25 204 TYR A N 1
ATOM 1598 C CA . TYR A 1 204 ? -2.920 -14.247 5.466 1.00 90.25 204 TYR A CA 1
ATOM 1599 C C . TYR A 1 204 ? -4.332 -14.017 4.968 1.00 90.25 204 TYR A C 1
ATOM 1601 O O . TYR A 1 204 ? -4.920 -12.973 5.261 1.00 90.25 204 TYR A O 1
ATOM 1609 N N . ASP A 1 205 ? -4.826 -14.968 4.190 1.00 90.00 205 ASP A N 1
ATOM 1610 C CA . ASP A 1 205 ? -6.171 -14.898 3.648 1.00 90.00 205 ASP A CA 1
ATOM 1611 C C . ASP A 1 205 ? -7.208 -15.171 4.745 1.00 90.00 205 ASP A C 1
ATOM 1613 O O . ASP A 1 205 ? -6.895 -15.803 5.760 1.00 90.00 205 ASP A O 1
ATOM 1617 N N . GLU A 1 206 ? -8.440 -14.718 4.531 1.00 86.62 206 GLU A N 1
ATOM 1618 C CA . GLU A 1 206 ? -9.555 -14.894 5.464 1.00 86.62 206 GLU A CA 1
ATOM 1619 C C . GLU A 1 206 ? -9.866 -16.368 5.746 1.00 86.62 206 GLU A C 1
ATOM 1621 O O . GLU A 1 206 ? -10.271 -16.710 6.855 1.00 86.62 206 GLU A O 1
ATOM 1626 N N . GLU A 1 207 ? -9.595 -17.248 4.781 1.00 88.06 207 GLU A N 1
ATOM 1627 C CA . GLU A 1 207 ? -9.816 -18.691 4.899 1.00 88.06 207 GLU A CA 1
ATOM 1628 C C . GLU A 1 207 ? -8.685 -19.432 5.637 1.00 88.06 207 GLU A C 1
ATOM 1630 O O . GLU A 1 207 ? -8.772 -20.639 5.858 1.00 88.06 207 GLU A O 1
ATOM 1635 N N . THR A 1 208 ? -7.608 -18.744 6.032 1.00 90.50 208 THR A N 1
ATOM 1636 C CA . THR A 1 208 ? -6.464 -19.398 6.687 1.00 90.50 208 THR A CA 1
ATOM 1637 C C . THR A 1 208 ? -6.759 -19.682 8.163 1.00 90.50 208 THR A C 1
ATOM 1639 O O . THR A 1 208 ? -7.220 -18.804 8.892 1.00 90.50 208 THR A O 1
ATOM 1642 N N . ASP A 1 209 ? -6.380 -20.864 8.659 1.00 88.88 209 ASP A N 1
ATOM 1643 C CA . ASP A 1 209 ? -6.531 -21.248 10.076 1.00 88.88 209 ASP A CA 1
ATOM 1644 C C . ASP A 1 209 ? -5.927 -20.221 11.055 1.00 88.88 209 ASP A C 1
ATOM 1646 O O . ASP A 1 209 ? -6.482 -19.946 12.119 1.00 88.88 209 ASP A O 1
ATOM 1650 N N . GLU A 1 210 ? -4.801 -19.604 10.687 1.00 88.25 210 GLU A N 1
ATOM 1651 C CA . GLU A 1 210 ? -4.141 -18.557 11.476 1.00 88.25 210 GLU A CA 1
ATOM 1652 C C . GLU A 1 210 ? -5.008 -17.289 11.609 1.00 88.25 210 GLU A C 1
ATOM 1654 O O . GLU A 1 210 ? -5.014 -16.642 12.666 1.00 88.25 210 GLU A O 1
ATOM 1659 N N . ALA A 1 211 ? -5.775 -16.950 10.567 1.00 88.12 211 ALA A N 1
ATOM 1660 C CA . ALA A 1 211 ? -6.709 -15.829 10.578 1.00 88.12 211 ALA A CA 1
ATOM 1661 C C . ALA A 1 211 ? -7.902 -16.131 11.493 1.00 88.12 211 ALA A C 1
ATOM 1663 O O . ALA A 1 211 ? -8.232 -15.307 12.350 1.00 88.12 211 ALA A O 1
ATOM 1664 N N . PHE A 1 212 ? -8.469 -17.340 11.406 1.00 87.00 212 PHE A N 1
ATOM 1665 C CA . PHE A 1 212 ? -9.521 -17.802 12.317 1.00 87.00 212 PHE A CA 1
ATOM 1666 C C . PHE A 1 212 ? -9.065 -17.817 13.779 1.00 87.00 212 PHE A C 1
ATOM 1668 O O . PHE A 1 212 ? -9.771 -17.309 14.654 1.00 87.00 212 PHE A O 1
ATOM 1675 N N . ALA A 1 213 ? -7.871 -18.345 14.061 1.00 87.25 213 ALA A N 1
ATOM 1676 C CA . ALA A 1 213 ? -7.313 -18.366 15.411 1.00 87.25 213 ALA A CA 1
ATOM 1677 C C . ALA A 1 213 ? -7.139 -16.945 15.970 1.00 87.25 213 ALA A C 1
ATOM 1679 O O . ALA A 1 213 ? -7.545 -16.661 17.098 1.00 87.25 213 ALA A O 1
ATOM 1680 N N . THR A 1 214 ? -6.596 -16.031 15.162 1.00 87.19 214 THR A N 1
ATOM 1681 C CA . THR A 1 214 ? -6.400 -14.628 15.556 1.00 87.19 214 THR A CA 1
ATOM 1682 C C . THR A 1 214 ? -7.727 -13.899 15.764 1.00 87.19 214 THR A C 1
ATOM 1684 O O . THR A 1 214 ? -7.853 -13.118 16.709 1.00 87.19 214 THR A O 1
ATOM 1687 N N . TYR A 1 215 ? -8.722 -14.160 14.914 1.00 85.56 215 TYR A N 1
ATOM 1688 C CA . TYR A 1 215 ? -10.074 -13.627 15.056 1.00 85.56 215 TYR A CA 1
ATOM 1689 C C . TYR A 1 215 ? -10.691 -14.067 16.387 1.00 85.56 215 TYR A C 1
ATOM 1691 O O . TYR A 1 215 ? -11.114 -13.227 17.180 1.00 85.56 215 TYR A O 1
ATOM 1699 N N . HIS A 1 216 ? -10.662 -15.368 16.686 1.00 84.38 216 HIS A N 1
ATOM 1700 C CA . HIS A 1 216 ? -11.215 -15.899 17.929 1.00 84.38 216 HIS A CA 1
ATOM 1701 C C . HIS A 1 216 ? -10.471 -15.436 19.189 1.00 84.38 216 HIS A C 1
ATOM 1703 O O . HIS A 1 216 ? -11.085 -15.311 20.248 1.00 84.38 216 HIS A O 1
ATOM 1709 N N . ASP A 1 217 ? -9.168 -15.175 19.086 1.00 85.19 217 ASP A N 1
ATOM 1710 C CA . ASP A 1 217 ? -8.345 -14.704 20.200 1.00 85.19 217 ASP A CA 1
ATOM 1711 C C . ASP A 1 217 ? -8.533 -13.210 20.498 1.00 85.19 217 ASP A C 1
ATOM 1713 O O . ASP A 1 217 ? -8.630 -12.831 21.663 1.00 85.19 217 ASP A O 1
ATOM 1717 N N . LYS A 1 218 ? -8.600 -12.360 19.464 1.00 83.50 218 LYS A N 1
ATOM 1718 C CA . LYS A 1 218 ? -8.544 -10.896 19.629 1.00 83.50 218 LYS A CA 1
ATOM 1719 C C . LYS A 1 218 ? -9.892 -10.186 19.567 1.00 83.50 218 LYS A C 1
ATOM 1721 O O . LYS A 1 218 ? -10.010 -9.101 20.130 1.00 83.50 218 LYS A O 1
ATOM 1726 N N . MET A 1 219 ? -10.884 -10.751 18.876 1.00 83.75 219 MET A N 1
ATOM 1727 C CA . MET A 1 219 ? -12.194 -10.102 18.712 1.00 83.75 219 MET A CA 1
ATOM 1728 C C . MET A 1 219 ? -13.155 -10.386 19.868 1.00 83.75 219 MET A C 1
ATOM 1730 O O . MET A 1 219 ? -14.077 -9.604 20.094 1.00 83.75 219 MET A O 1
ATOM 1734 N N . PHE A 1 220 ? -12.935 -11.469 20.619 1.00 83.62 220 PHE A N 1
ATOM 1735 C CA . PHE A 1 220 ? -13.801 -11.872 21.724 1.00 83.62 220 PHE A CA 1
ATOM 1736 C C . PHE A 1 220 ? -13.099 -11.709 23.066 1.00 83.62 220 PHE A C 1
ATOM 1738 O O . PHE A 1 220 ? -11.965 -12.142 23.266 1.00 83.62 220 PHE A O 1
ATOM 1745 N N . VAL A 1 221 ? -13.818 -11.143 24.029 1.00 79.81 221 VAL A N 1
ATOM 1746 C CA . VAL A 1 221 ? -13.385 -11.147 25.427 1.00 79.81 221 VAL A CA 1
ATOM 1747 C C . VAL A 1 221 ? -13.673 -12.538 25.991 1.00 79.81 221 VAL A C 1
ATOM 1749 O O . VAL A 1 221 ? -14.823 -12.963 26.015 1.00 79.81 221 VAL A O 1
ATOM 1752 N N . ARG A 1 222 ? -12.630 -13.270 26.403 1.00 72.94 222 ARG A N 1
ATOM 1753 C CA . ARG A 1 222 ? -12.758 -14.664 26.877 1.00 72.94 222 ARG A CA 1
ATOM 1754 C C . ARG A 1 222 ? -13.493 -14.797 28.209 1.00 72.94 222 ARG A C 1
ATOM 1756 O O . ARG A 1 222 ? -14.133 -15.815 28.437 1.00 72.94 222 ARG A O 1
ATOM 1763 N N . ASP A 1 223 ? -13.372 -13.791 29.068 1.00 75.06 223 ASP A N 1
ATOM 1764 C CA . ASP A 1 223 ? -13.956 -13.781 30.404 1.00 75.06 223 ASP A CA 1
ATOM 1765 C C . ASP A 1 223 ? -14.953 -12.626 30.515 1.00 75.06 223 ASP A C 1
ATOM 1767 O O . ASP A 1 223 ? -14.584 -11.496 30.827 1.00 75.06 223 ASP A O 1
ATOM 1771 N N . VAL A 1 224 ? -16.211 -12.909 30.176 1.00 70.50 224 VAL A N 1
ATOM 1772 C CA . VAL A 1 224 ? -17.316 -11.941 30.245 1.00 70.50 224 VAL A CA 1
ATOM 1773 C C . VAL A 1 224 ? -17.731 -11.689 31.700 1.00 70.50 224 VAL A C 1
ATOM 1775 O O . VAL A 1 224 ? -18.205 -10.601 32.026 1.00 70.50 224 VAL A O 1
ATOM 1778 N N . GLU A 1 225 ? -17.512 -12.659 32.592 1.00 69.44 225 GLU A N 1
ATOM 1779 C CA . GLU A 1 225 ? -17.943 -12.601 33.992 1.00 69.44 225 GLU A CA 1
ATOM 1780 C C . GLU A 1 225 ? -17.001 -11.752 34.860 1.00 69.44 225 GLU A C 1
ATOM 1782 O O . GLU A 1 225 ? -17.480 -10.959 35.674 1.00 69.44 225 GLU A O 1
ATOM 1787 N N . ASN A 1 226 ? -15.680 -11.830 34.641 1.00 70.81 226 ASN A N 1
ATOM 1788 C CA . ASN A 1 226 ? -14.692 -10.941 35.275 1.00 70.81 226 ASN A CA 1
ATOM 1789 C C . ASN A 1 226 ? -14.306 -9.731 34.412 1.00 70.81 226 ASN A C 1
ATOM 1791 O O . ASN A 1 226 ? -13.410 -8.968 34.791 1.00 70.81 226 ASN A O 1
ATOM 1795 N N . ALA A 1 227 ? -14.945 -9.529 33.255 1.00 70.25 227 ALA A N 1
ATOM 1796 C CA . ALA A 1 227 ? -14.699 -8.343 32.446 1.00 70.25 227 ALA A CA 1
ATOM 1797 C C . ALA A 1 227 ? -14.979 -7.073 33.264 1.00 70.25 227 ALA A C 1
ATOM 1799 O O . ALA A 1 227 ? -16.000 -6.946 33.947 1.00 70.25 227 ALA A O 1
ATOM 1800 N N . ALA A 1 228 ? -14.073 -6.097 33.169 1.00 70.88 228 ALA A N 1
ATOM 1801 C CA . ALA A 1 228 ? -14.256 -4.803 33.806 1.00 70.88 228 ALA A CA 1
ATOM 1802 C C . ALA A 1 228 ? -15.531 -4.143 33.263 1.00 70.88 228 ALA A C 1
ATOM 1804 O O . ALA A 1 228 ? -15.584 -3.723 32.106 1.00 70.88 228 ALA A O 1
ATOM 1805 N N . LYS A 1 229 ? -16.569 -4.049 34.102 1.00 73.19 229 LYS A N 1
ATOM 1806 C CA . LYS A 1 229 ? -17.802 -3.338 33.752 1.00 73.19 229 LYS A CA 1
ATOM 1807 C C . LYS A 1 229 ? -17.459 -1.877 33.480 1.00 73.19 229 LYS A C 1
ATOM 1809 O O . LYS A 1 229 ? -17.097 -1.140 34.399 1.00 73.19 229 LYS A O 1
ATOM 1814 N N . LEU A 1 230 ? -17.573 -1.472 32.219 1.00 70.69 230 LEU A N 1
ATOM 1815 C CA . LEU A 1 230 ? -17.365 -0.094 31.801 1.00 70.69 230 LEU A CA 1
ATOM 1816 C C . LEU A 1 230 ? -18.465 0.765 32.431 1.00 70.69 230 LEU A C 1
ATOM 1818 O O . LEU A 1 230 ? -19.635 0.658 32.073 1.00 70.69 230 LEU A O 1
ATOM 1822 N N . ARG A 1 231 ? -18.091 1.592 33.406 1.00 70.69 231 ARG A N 1
ATOM 1823 C CA . ARG A 1 231 ? -18.952 2.648 33.941 1.00 70.69 231 ARG A CA 1
ATOM 1824 C C . ARG A 1 231 ? -18.567 3.948 33.255 1.00 70.69 231 ARG A C 1
ATOM 1826 O O . ARG A 1 231 ? -17.379 4.258 33.163 1.00 70.69 231 ARG A O 1
ATOM 1833 N N . SER A 1 232 ? -19.553 4.703 32.786 1.00 71.12 232 SER A N 1
ATOM 1834 C CA . SER A 1 232 ? -19.321 6.078 32.358 1.00 71.12 232 SER A CA 1
ATOM 1835 C C . SER A 1 232 ? -18.773 6.861 33.551 1.00 71.12 232 SER A C 1
ATOM 1837 O O . SER A 1 232 ? -19.395 6.914 34.610 1.00 71.12 232 SER A O 1
ATOM 1839 N N . SER A 1 233 ? -17.587 7.446 33.405 1.00 71.81 233 SER A N 1
ATOM 1840 C CA . SER A 1 233 ? -16.991 8.302 34.438 1.00 71.81 233 SER A CA 1
ATOM 1841 C C . SER A 1 233 ? -17.683 9.664 34.551 1.00 71.81 233 SER A C 1
ATOM 1843 O O . SER A 1 233 ? -17.386 10.419 35.472 1.00 71.81 233 SER A O 1
ATOM 1845 N N . MET A 1 234 ? -18.585 9.979 33.618 1.00 74.06 234 MET A N 1
ATOM 1846 C CA . MET A 1 234 ? -19.261 11.266 33.497 1.00 74.06 234 MET A CA 1
ATOM 1847 C C . MET A 1 234 ? -20.732 11.133 33.883 1.00 74.06 234 MET A C 1
ATOM 1849 O O . MET A 1 234 ? -21.390 10.151 33.528 1.00 74.06 234 MET A O 1
ATOM 1853 N N . THR A 1 235 ? -21.244 12.135 34.596 1.00 81.50 235 THR A N 1
ATOM 1854 C CA . THR A 1 235 ? -22.686 12.297 34.816 1.00 81.50 235 THR A CA 1
ATOM 1855 C C . THR A 1 235 ? -23.363 12.794 33.537 1.00 81.50 235 THR A C 1
ATOM 1857 O O . THR A 1 235 ? -22.702 13.335 32.651 1.00 81.50 235 THR A O 1
ATOM 1860 N N . ASN A 1 236 ? -24.686 12.632 33.432 1.00 80.94 236 ASN A N 1
ATOM 1861 C CA . ASN A 1 236 ? -25.451 13.040 32.247 1.00 80.94 236 ASN A CA 1
ATOM 1862 C C . ASN A 1 236 ? -25.215 14.521 31.876 1.00 80.94 236 ASN A C 1
ATOM 1864 O O . ASN A 1 236 ? -24.978 14.847 30.718 1.00 80.94 236 ASN A O 1
ATOM 1868 N N . GLU A 1 237 ? -25.163 15.411 32.873 1.00 78.38 237 GLU A N 1
ATOM 1869 C CA . GLU A 1 237 ? -24.869 16.838 32.669 1.00 78.38 237 GLU A CA 1
ATOM 1870 C C . GLU A 1 237 ? -23.457 17.073 32.113 1.00 78.38 237 GLU A C 1
ATOM 1872 O O . GLU A 1 237 ? -23.281 17.833 31.166 1.00 78.38 237 GLU A O 1
ATOM 1877 N N . GLN A 1 238 ? -22.450 16.373 32.645 1.00 78.12 238 GLN A N 1
ATOM 1878 C CA . GLN A 1 238 ? -21.070 16.473 32.158 1.00 78.12 238 GLN A CA 1
ATOM 1879 C C . GLN A 1 238 ? -20.918 15.907 30.745 1.00 78.12 238 GLN A C 1
ATOM 1881 O O . GLN A 1 238 ? -20.114 16.412 29.967 1.00 78.12 238 GLN A O 1
ATOM 1886 N N . TYR A 1 239 ? -21.672 14.857 30.416 1.00 79.06 239 TYR A N 1
ATOM 1887 C CA . TYR A 1 239 ? -21.712 14.298 29.071 1.00 79.06 239 TYR A CA 1
ATOM 1888 C C . TYR A 1 239 ? -22.335 15.289 28.085 1.00 79.06 239 TYR A C 1
ATOM 1890 O O . TYR A 1 239 ? -21.732 15.551 27.049 1.00 79.06 239 TYR A O 1
ATOM 1898 N N . LEU A 1 240 ? -23.482 15.889 28.428 1.00 79.81 240 LEU A N 1
ATOM 1899 C CA . LEU A 1 240 ? -24.142 16.918 27.616 1.00 79.81 240 LEU A CA 1
ATOM 1900 C C . LEU A 1 240 ? -23.241 18.136 27.392 1.00 79.81 240 LEU A C 1
ATOM 1902 O O . LEU A 1 240 ? -23.120 18.594 26.257 1.00 79.81 240 LEU A O 1
ATOM 1906 N N . ASP A 1 241 ? -22.558 18.605 28.436 1.00 77.81 241 ASP A N 1
ATOM 1907 C CA . ASP A 1 241 ? -21.598 19.703 28.320 1.00 77.81 241 ASP A CA 1
ATOM 1908 C C . ASP A 1 241 ? -20.404 19.317 27.429 1.00 77.81 241 ASP A C 1
ATOM 1910 O O . ASP A 1 241 ? -19.975 20.122 26.606 1.00 77.81 241 ASP A O 1
ATOM 1914 N N . ALA A 1 242 ? -19.903 18.079 27.525 1.00 74.06 242 ALA A N 1
ATOM 1915 C CA . ALA A 1 242 ? -18.765 17.601 26.736 1.00 74.06 242 ALA A CA 1
ATOM 1916 C C . ALA A 1 242 ? -19.083 17.325 25.256 1.00 74.06 242 ALA A C 1
ATOM 1918 O O . ALA A 1 242 ? -18.195 17.454 24.414 1.00 74.06 242 ALA A O 1
ATOM 1919 N N . ILE A 1 243 ? -20.317 16.924 24.927 1.00 74.50 243 ILE A N 1
ATOM 1920 C CA . ILE A 1 243 ? -20.755 16.737 23.532 1.00 74.50 243 ILE A CA 1
ATOM 1921 C C . ILE A 1 243 ? -21.283 18.030 22.906 1.00 74.50 243 ILE A C 1
ATOM 1923 O O . ILE A 1 243 ? -21.366 18.128 21.680 1.00 74.50 243 ILE A O 1
ATOM 1927 N N . SER A 1 244 ? -21.675 19.012 23.722 1.00 73.44 244 SER A N 1
ATOM 1928 C CA . SER A 1 244 ? -22.083 20.321 23.226 1.00 73.44 244 SER A CA 1
ATOM 1929 C C . SER A 1 244 ? -20.861 21.090 22.723 1.00 73.44 244 SER A C 1
ATOM 1931 O O . SER A 1 244 ? -19.808 21.101 23.358 1.00 73.44 244 SER A O 1
ATOM 1933 N N . ALA A 1 245 ? -20.979 21.717 21.551 1.00 63.00 245 ALA A N 1
ATOM 1934 C CA . ALA A 1 245 ? -19.933 22.595 21.034 1.00 63.00 245 ALA A CA 1
ATOM 1935 C C . ALA A 1 245 ? -19.611 23.695 22.062 1.00 63.00 245 ALA A C 1
ATOM 1937 O O . ALA A 1 245 ? -20.533 24.200 22.706 1.00 63.00 245 ALA A O 1
ATOM 1938 N N . GLU A 1 246 ? -18.333 24.090 22.185 1.00 58.44 246 GLU A N 1
ATOM 1939 C CA . GLU A 1 246 ? -17.921 25.206 23.047 1.00 58.44 246 GLU A CA 1
ATOM 1940 C C . GLU A 1 246 ? -18.834 26.411 22.800 1.00 58.44 246 GLU A C 1
ATOM 1942 O O . GLU A 1 246 ? -18.833 27.027 21.730 1.00 58.44 246 GLU A O 1
ATOM 1947 N N . HIS A 1 247 ? -19.664 26.727 23.793 1.00 48.62 247 HIS A N 1
ATOM 1948 C CA . HIS A 1 247 ? -20.591 27.839 23.715 1.00 48.62 247 HIS A CA 1
ATOM 1949 C C . HIS A 1 247 ? -19.788 29.139 23.826 1.00 48.62 247 HIS A C 1
ATOM 1951 O O . HIS A 1 247 ? -19.559 29.652 24.921 1.00 48.62 247 HIS A O 1
ATOM 1957 N N . HIS A 1 248 ? -19.327 29.677 22.693 1.00 46.03 248 HIS A N 1
ATOM 1958 C CA . HIS A 1 248 ? -18.803 31.037 22.635 1.00 46.03 248 HIS A CA 1
ATOM 1959 C C . HIS A 1 248 ? -19.981 32.009 22.770 1.00 46.03 248 HIS A C 1
ATOM 1961 O O . HIS A 1 248 ? -20.525 32.504 21.783 1.00 46.03 248 HIS A O 1
ATOM 1967 N N . ASP A 1 249 ? -20.398 32.258 24.010 1.00 43.44 249 ASP A N 1
ATOM 1968 C CA . ASP A 1 249 ? -21.337 33.320 24.346 1.00 43.44 249 ASP A CA 1
ATOM 1969 C C . ASP A 1 249 ? -20.593 34.668 24.279 1.00 43.44 249 ASP A C 1
ATOM 1971 O O . ASP A 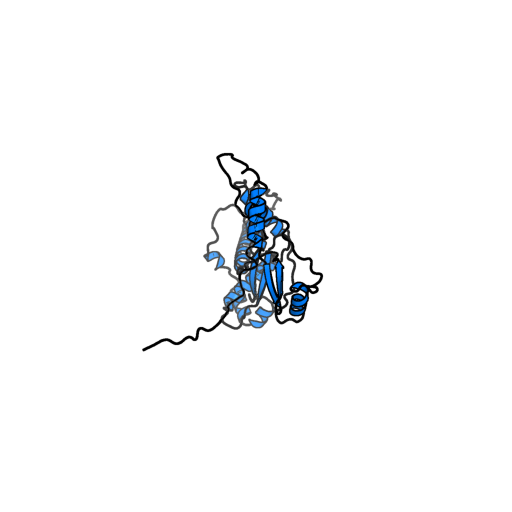1 249 ? -19.773 34.955 25.159 1.00 43.44 249 ASP A O 1
ATOM 1975 N N . PRO A 1 250 ? -20.850 35.536 23.278 1.00 52.19 250 PRO A N 1
ATOM 1976 C CA . PRO A 1 250 ? -20.256 36.872 23.239 1.00 52.19 250 PRO A CA 1
ATOM 1977 C C . PRO A 1 250 ? -20.744 37.767 24.394 1.00 52.19 250 PRO A C 1
ATOM 1979 O O . PRO A 1 250 ? -20.300 38.908 24.511 1.00 52.19 250 PRO A O 1
ATOM 1982 N N . SER A 1 251 ? -21.649 37.278 25.250 1.00 53.44 251 SER A N 1
ATOM 1983 C CA . SER A 1 251 ? -22.215 38.014 26.375 1.00 53.44 251 SER A CA 1
ATOM 1984 C C . SER A 1 251 ? -21.743 37.561 27.759 1.00 53.44 251 SER A C 1
ATOM 1986 O O . SER A 1 251 ? -22.349 37.958 28.746 1.00 53.44 251 SER A O 1
ATOM 1988 N N . GLY A 1 252 ? -20.657 36.790 27.896 1.00 51.38 252 GLY A N 1
ATOM 1989 C CA . GLY A 1 252 ? -19.921 36.672 29.170 1.00 51.38 252 GLY A CA 1
ATOM 1990 C C . GLY A 1 252 ? -20.733 36.253 30.411 1.00 51.38 252 GLY A C 1
ATOM 1991 O O . GLY A 1 252 ? -20.267 36.427 31.540 1.00 51.38 252 GLY A O 1
ATOM 1992 N N . ARG A 1 253 ? -21.941 35.696 30.258 1.00 49.66 253 ARG A N 1
ATOM 1993 C CA . ARG A 1 253 ? -22.779 35.251 31.376 1.00 49.66 253 ARG A CA 1
ATOM 1994 C C . ARG A 1 253 ? -22.495 33.789 31.668 1.00 49.66 253 ARG A C 1
ATOM 1996 O O . ARG A 1 253 ? -23.317 32.903 31.467 1.00 49.66 253 ARG A O 1
ATOM 2003 N N . SER A 1 254 ? -21.304 33.549 32.208 1.00 51.16 254 SER A N 1
ATOM 2004 C CA . SER A 1 254 ? -20.975 32.243 32.765 1.00 51.16 254 SER A CA 1
ATOM 2005 C C . SER A 1 254 ? -21.854 31.947 33.990 1.00 51.16 254 SER A C 1
ATOM 2007 O O . SER A 1 254 ? -21.997 32.793 34.877 1.00 51.16 254 SER A O 1
ATOM 2009 N N . LYS A 1 255 ? -22.333 30.698 34.043 1.00 53.78 255 LYS A N 1
ATOM 2010 C CA . LYS A 1 255 ? -22.924 29.976 35.184 1.00 53.78 255 LYS A CA 1
ATOM 2011 C C . LYS A 1 255 ? -24.406 30.262 35.461 1.00 53.78 255 LYS A C 1
ATOM 2013 O O . LYS A 1 255 ? -24.770 31.167 36.213 1.00 53.78 255 LYS A O 1
ATOM 2018 N N . LYS A 1 256 ? -25.276 29.378 34.953 1.00 60.31 256 LYS A N 1
ATOM 2019 C CA . LYS A 1 256 ? -26.574 29.129 35.600 1.00 60.31 256 LYS A CA 1
ATOM 2020 C C . LYS A 1 256 ? -26.297 28.605 37.015 1.00 60.31 256 LYS A C 1
ATOM 2022 O O . LYS A 1 256 ? -25.408 27.781 37.214 1.00 60.31 256 LYS A O 1
ATOM 2027 N N . LYS A 1 257 ? -27.003 29.159 38.005 1.00 57.97 257 LYS A N 1
ATOM 2028 C CA . LYS A 1 257 ? -26.845 28.800 39.423 1.00 57.97 257 LYS A CA 1
ATOM 2029 C C . LYS A 1 257 ? -27.117 27.299 39.614 1.00 57.97 257 LYS A C 1
ATOM 2031 O O . LYS A 1 257 ? -28.018 26.793 38.945 1.00 57.97 257 LYS A O 1
ATOM 2036 N N . PRO A 1 258 ? -26.392 26.615 40.519 1.00 55.19 258 PRO A N 1
ATOM 2037 C CA . PRO A 1 258 ? -26.644 25.208 40.804 1.00 55.19 258 PRO A CA 1
ATOM 2038 C C . PRO A 1 258 ? -28.101 25.001 41.230 1.00 55.19 258 PRO A C 1
ATOM 2040 O O . PRO A 1 258 ? -28.675 25.835 41.941 1.00 55.19 258 PRO A O 1
ATOM 2043 N N . LEU A 1 259 ? -28.689 23.901 40.758 1.00 63.47 259 LEU A N 1
ATOM 2044 C CA . LEU A 1 259 ? -30.064 23.507 41.053 1.00 63.47 259 LEU A CA 1
ATOM 2045 C C . LEU A 1 259 ? -30.269 23.395 42.567 1.00 63.47 259 LEU A C 1
ATOM 2047 O O . LEU A 1 259 ? -29.409 22.931 43.317 1.00 63.47 259 LEU A O 1
ATOM 2051 N N . THR A 1 260 ? -31.425 23.854 43.035 1.00 71.81 260 THR A N 1
ATOM 2052 C CA . THR A 1 260 ? -31.760 23.780 44.462 1.00 71.81 260 THR A CA 1
ATOM 2053 C C . THR A 1 260 ? -32.108 22.345 44.861 1.00 71.81 260 THR A C 1
ATOM 2055 O O . THR A 1 260 ? -32.611 21.575 44.048 1.00 71.81 260 THR A O 1
ATOM 2058 N N . LYS A 1 261 ? -31.903 21.980 46.135 1.00 64.81 261 LYS A N 1
ATOM 2059 C CA . LYS A 1 261 ? -32.168 20.626 46.673 1.00 64.81 261 LYS A CA 1
ATOM 2060 C C . LYS A 1 261 ? -33.564 20.078 46.323 1.00 64.81 261 LYS A C 1
ATOM 2062 O O . LYS A 1 261 ? -33.709 18.893 46.074 1.00 64.81 261 LYS A O 1
ATOM 2067 N N . ARG A 1 262 ? -34.573 20.951 46.230 1.00 65.19 262 ARG A N 1
ATOM 2068 C CA . ARG A 1 262 ? -35.946 20.602 45.816 1.00 65.19 262 ARG A CA 1
ATOM 2069 C C . ARG A 1 262 ? -36.097 20.246 44.335 1.00 65.19 262 ARG A C 1
ATOM 2071 O O . ARG A 1 262 ? -37.039 19.549 43.986 1.00 65.19 262 ARG A O 1
ATOM 2078 N N . GLN A 1 263 ? -35.235 20.773 43.470 1.00 66.31 263 GLN A N 1
ATOM 2079 C CA . GLN A 1 263 ? -35.238 20.453 42.043 1.00 66.31 263 GLN A CA 1
ATOM 2080 C C . GLN A 1 263 ? -34.496 19.149 41.768 1.00 66.31 263 GLN A C 1
ATOM 2082 O O . GLN A 1 263 ? -34.964 18.386 40.940 1.00 66.31 263 GLN A O 1
ATOM 2087 N N . MET A 1 264 ? -33.417 18.866 42.507 1.00 64.56 264 MET A N 1
ATOM 2088 C CA . MET A 1 264 ? -32.748 17.559 42.448 1.00 64.56 264 MET A CA 1
ATOM 2089 C C . MET A 1 264 ? -33.691 16.433 42.876 1.00 64.56 264 MET A C 1
ATOM 2091 O O . MET A 1 264 ? -33.838 15.459 42.155 1.00 64.56 264 MET A O 1
ATOM 2095 N N . GLN A 1 265 ? -34.413 16.626 43.983 1.00 64.25 265 GLN A N 1
ATOM 2096 C CA . GLN A 1 265 ? -35.332 15.614 44.504 1.00 64.25 265 GLN A CA 1
ATOM 2097 C C . GLN A 1 265 ? -36.500 15.318 43.548 1.00 64.25 265 GLN A C 1
ATOM 2099 O O . GLN A 1 265 ? -36.921 14.183 43.424 1.00 64.25 265 GLN A O 1
ATOM 2104 N N . ARG A 1 266 ? -36.972 16.322 42.794 1.00 67.31 266 ARG A N 1
ATOM 2105 C CA . ARG A 1 266 ? -38.041 16.130 41.800 1.00 67.31 266 ARG A CA 1
ATOM 2106 C C . ARG A 1 266 ? -37.585 15.330 40.571 1.00 67.31 266 ARG A C 1
ATOM 2108 O O . ARG A 1 266 ? -38.430 14.751 39.908 1.00 67.31 266 ARG A O 1
ATOM 2115 N N . ILE A 1 267 ? -36.291 15.366 40.246 1.00 66.75 267 ILE A N 1
ATOM 2116 C CA . ILE A 1 267 ? -35.717 14.607 39.125 1.00 66.75 267 ILE A CA 1
ATOM 2117 C C . ILE A 1 267 ? -35.473 13.154 39.556 1.00 66.75 267 ILE A C 1
ATOM 2119 O O . ILE A 1 267 ? -35.787 12.243 38.803 1.00 66.75 267 ILE A O 1
ATOM 2123 N N . GLU A 1 268 ? -35.003 12.938 40.789 1.00 63.28 268 GLU A N 1
ATOM 2124 C CA . GLU A 1 268 ? -34.936 11.597 41.397 1.00 63.28 268 GLU A CA 1
ATOM 2125 C C . GLU A 1 268 ? -36.325 10.945 41.474 1.00 63.28 268 GLU A C 1
ATOM 2127 O O . GLU A 1 268 ? -36.493 9.821 41.012 1.00 63.28 268 GLU A O 1
ATOM 2132 N N . ASP A 1 269 ? -37.336 11.679 41.954 1.00 56.56 269 ASP A N 1
ATOM 2133 C CA . ASP A 1 269 ? -38.709 11.168 42.060 1.00 56.56 269 ASP A CA 1
ATOM 2134 C C . ASP A 1 269 ? -39.354 10.892 40.681 1.00 56.56 269 ASP A C 1
ATOM 2136 O O . ASP A 1 269 ? -40.280 10.087 40.599 1.00 56.56 269 ASP A O 1
ATOM 2140 N N . SER A 1 270 ? -38.904 11.551 39.599 1.00 59.44 270 SER A N 1
ATOM 2141 C CA . SER A 1 270 ? -39.419 11.299 38.241 1.00 59.44 270 SER A CA 1
ATOM 2142 C C . SER A 1 270 ? -38.737 10.125 37.540 1.00 59.44 270 SER A C 1
ATOM 2144 O O . SER A 1 270 ? -39.382 9.439 36.756 1.00 59.44 270 SER A O 1
ATOM 2146 N N . ASP A 1 271 ? -37.458 9.876 37.829 1.00 56.34 271 ASP A N 1
ATOM 2147 C CA . ASP A 1 271 ? -36.739 8.713 37.289 1.00 56.34 271 ASP A CA 1
ATOM 2148 C C . ASP A 1 271 ? -37.182 7.401 37.971 1.00 56.34 271 ASP A C 1
ATOM 2150 O O . ASP A 1 271 ? -37.065 6.329 37.381 1.00 56.34 271 ASP A O 1
ATOM 2154 N N . GLU A 1 272 ? -37.719 7.468 39.196 1.00 51.09 272 GLU A N 1
ATOM 2155 C CA . GLU A 1 272 ? -38.255 6.305 39.919 1.00 51.09 272 GLU A CA 1
ATOM 2156 C C . GLU A 1 272 ? -39.715 5.983 39.527 1.00 51.09 272 GLU A C 1
ATOM 2158 O O . GLU A 1 272 ? -40.135 4.831 39.622 1.00 51.09 272 GLU A O 1
ATOM 2163 N N . SER A 1 273 ? -40.484 6.959 39.015 1.00 47.78 273 SER A N 1
ATOM 2164 C CA . SER A 1 273 ? -41.886 6.754 38.603 1.00 47.78 273 SER A CA 1
ATOM 2165 C C . SER A 1 273 ? -42.071 6.092 37.233 1.00 47.78 273 SER A C 1
ATOM 2167 O O . SER A 1 273 ? -43.152 5.579 36.962 1.00 47.78 273 SER A O 1
ATOM 2169 N N . ASP A 1 274 ? -41.038 6.063 36.388 1.00 47.41 274 ASP A N 1
ATOM 2170 C CA . ASP A 1 274 ? -41.105 5.489 35.032 1.00 47.41 274 ASP A CA 1
ATOM 2171 C C . ASP A 1 274 ? -40.773 3.976 34.988 1.00 47.41 274 ASP A C 1
ATOM 2173 O O . ASP A 1 274 ? -40.600 3.405 33.910 1.00 47.41 274 ASP A O 1
ATOM 2177 N N . ILE A 1 275 ? -40.684 3.300 36.146 1.00 45.09 275 ILE A N 1
ATOM 2178 C CA . ILE A 1 275 ? -40.355 1.860 36.246 1.00 45.09 275 ILE A CA 1
ATOM 2179 C C . ILE A 1 275 ? -41.564 0.968 36.611 1.00 45.09 275 ILE A C 1
ATOM 2181 O O . ILE A 1 275 ? -41.496 -0.238 36.384 1.00 45.09 275 ILE A O 1
ATOM 2185 N N . ASP A 1 276 ? -42.700 1.520 37.060 1.00 41.00 276 ASP A N 1
ATOM 2186 C CA . ASP A 1 276 ? -43.825 0.724 37.598 1.00 41.00 276 ASP A CA 1
ATOM 2187 C C . ASP A 1 276 ? -45.181 0.908 36.875 1.00 41.00 276 ASP A C 1
ATOM 2189 O O . ASP A 1 276 ? -46.238 0.767 37.492 1.00 41.00 276 ASP A O 1
ATOM 2193 N N . GLU A 1 277 ? -45.205 1.166 35.563 1.00 42.97 277 GLU A N 1
ATOM 2194 C CA . GLU A 1 277 ? -46.475 1.185 34.811 1.00 42.97 277 GLU A CA 1
ATOM 2195 C C . GLU A 1 277 ? -46.382 0.517 33.429 1.00 42.97 277 GLU A C 1
ATOM 2197 O O . GLU A 1 277 ? -46.615 1.129 32.399 1.00 42.97 277 GLU A O 1
ATOM 2202 N N . ASP A 1 278 ? -46.071 -0.782 33.404 1.00 41.34 278 ASP A N 1
ATOM 2203 C CA . ASP A 1 278 ? -46.426 -1.650 32.272 1.00 41.34 278 ASP A CA 1
ATOM 2204 C C . ASP A 1 278 ? -46.649 -3.091 32.756 1.00 41.34 278 ASP A C 1
ATOM 2206 O O . ASP A 1 278 ? -45.739 -3.922 32.807 1.00 41.34 278 ASP A O 1
ATOM 2210 N N . GLY A 1 279 ? -47.890 -3.406 33.141 1.00 43.25 279 GLY A N 1
ATOM 2211 C CA . GLY A 1 279 ? -48.268 -4.794 33.404 1.00 43.25 279 GLY A CA 1
ATOM 2212 C C . GLY A 1 279 ? -49.515 -5.017 34.248 1.00 43.25 279 GLY A C 1
ATOM 2213 O O . GLY A 1 279 ? -49.407 -5.608 35.316 1.00 43.25 279 GLY A O 1
ATOM 2214 N N . HIS A 1 280 ? -50.705 -4.643 33.761 1.00 32.25 280 HIS A N 1
ATOM 2215 C CA . HIS A 1 280 ? -51.933 -5.373 34.112 1.00 32.25 280 HIS A CA 1
ATOM 2216 C C . HIS A 1 280 ? -53.095 -5.083 33.146 1.00 32.25 280 HIS A C 1
ATOM 2218 O O . HIS A 1 280 ? -53.989 -4.293 33.438 1.00 32.25 280 HIS A O 1
ATOM 2224 N N . ASP A 1 281 ? -53.134 -5.810 32.026 1.00 35.19 281 ASP A N 1
ATOM 2225 C CA . ASP A 1 281 ? -54.384 -6.051 31.300 1.00 35.19 281 ASP A CA 1
ATOM 2226 C C . ASP A 1 281 ? -55.244 -7.022 32.127 1.00 35.19 281 ASP A C 1
ATOM 2228 O O . ASP A 1 281 ? -54.905 -8.197 32.304 1.00 35.19 281 ASP A O 1
ATOM 2232 N N . LYS A 1 282 ? -56.347 -6.515 32.686 1.00 37.50 282 LYS A N 1
ATOM 2233 C CA . LYS A 1 282 ? -57.418 -7.327 33.272 1.00 37.50 282 LYS A CA 1
ATOM 2234 C C . LYS A 1 282 ? -58.559 -7.424 32.271 1.00 37.50 282 LYS A C 1
ATOM 2236 O O . LYS A 1 282 ? -59.414 -6.547 32.205 1.00 37.50 282 LYS A O 1
ATOM 2241 N N . ASP A 1 283 ? -58.576 -8.538 31.556 1.00 38.06 283 ASP A N 1
ATOM 2242 C CA . ASP A 1 283 ? -59.756 -9.040 30.867 1.00 38.06 283 ASP A CA 1
ATOM 2243 C C . ASP A 1 283 ? -60.724 -9.610 31.924 1.00 38.06 283 ASP A C 1
ATOM 2245 O O . ASP A 1 283 ? -60.424 -10.589 32.614 1.00 38.06 283 ASP A O 1
ATOM 2249 N N . ALA A 1 284 ? -61.857 -8.938 32.131 1.00 36.88 284 ALA A N 1
ATOM 2250 C CA . ALA A 1 284 ? -62.944 -9.397 32.991 1.00 36.88 284 ALA A CA 1
ATOM 2251 C C . ALA A 1 284 ? -64.277 -9.064 32.318 1.00 36.88 284 ALA A C 1
ATOM 2253 O O . ALA A 1 284 ? -64.645 -7.902 32.147 1.00 36.88 284 ALA A O 1
ATOM 2254 N N . GLY A 1 285 ? -64.970 -10.125 31.907 1.00 33.47 285 GLY A N 1
ATOM 2255 C CA . GLY A 1 285 ? -66.155 -10.074 31.069 1.00 33.47 285 GLY A CA 1
ATOM 2256 C C . GLY A 1 285 ? -67.376 -9.438 31.728 1.00 33.47 285 GLY A C 1
ATOM 2257 O O . GLY A 1 285 ? -67.644 -9.606 32.917 1.00 33.47 285 GLY A O 1
ATOM 2258 N N . ALA A 1 286 ? -68.161 -8.766 30.892 1.00 35.12 286 ALA A N 1
ATOM 2259 C CA . ALA A 1 286 ? -69.502 -8.309 31.203 1.00 35.12 286 ALA A CA 1
ATOM 2260 C C . ALA A 1 286 ? -70.517 -9.187 30.452 1.00 35.12 286 ALA A C 1
ATOM 2262 O O . ALA A 1 286 ? -70.784 -8.990 29.269 1.00 35.12 286 ALA A O 1
ATOM 2263 N N . GLN A 1 287 ? -71.085 -10.167 31.154 1.00 35.81 287 GLN A N 1
ATOM 2264 C CA . GLN A 1 287 ? -72.466 -10.582 30.922 1.00 35.81 287 GLN A CA 1
ATOM 2265 C C . GLN A 1 287 ? -73.343 -9.738 31.845 1.00 35.81 287 GLN A C 1
ATOM 2267 O O . GLN A 1 287 ? -73.049 -9.678 33.034 1.00 35.81 287 GLN A O 1
ATOM 2272 N N . LEU A 1 288 ? -74.401 -9.126 31.310 1.00 36.50 288 LEU A N 1
ATOM 2273 C CA . LEU A 1 288 ? -75.711 -9.016 31.960 1.00 36.50 288 LEU A CA 1
ATOM 2274 C C . LEU A 1 288 ? -76.759 -8.568 30.928 1.00 36.50 288 LEU A C 1
ATOM 2276 O O . LEU A 1 288 ? -76.562 -7.614 30.178 1.00 36.50 288 LEU A O 1
ATOM 2280 N N . GLU A 1 289 ? -77.838 -9.345 30.895 1.00 37.00 289 GLU A N 1
ATOM 2281 C CA . GLU A 1 289 ? -79.051 -9.238 30.085 1.00 37.00 289 GLU A CA 1
ATOM 2282 C C . GLU A 1 289 ? -79.843 -7.940 30.310 1.00 37.00 289 GLU A C 1
ATOM 2284 O O . GLU A 1 289 ? -79.756 -7.318 31.369 1.00 37.00 289 GLU A O 1
ATOM 2289 N N . GLY A 1 290 ? -80.723 -7.612 29.353 1.00 31.91 290 GLY A N 1
ATOM 2290 C CA . GLY A 1 290 ? -81.860 -6.726 29.603 1.00 31.91 290 GLY A CA 1
ATOM 2291 C C . GLY A 1 290 ? -82.628 -6.270 28.358 1.00 31.91 290 GLY A C 1
ATOM 2292 O O . GLY A 1 290 ? -82.298 -5.236 27.793 1.00 31.91 290 GLY A O 1
ATOM 2293 N N . ASP A 1 291 ? -83.692 -7.008 28.022 1.00 38.81 291 ASP A N 1
ATOM 2294 C CA . ASP A 1 291 ? -84.951 -6.538 27.411 1.00 38.81 291 ASP A CA 1
ATOM 2295 C C . ASP A 1 291 ? -84.946 -5.811 26.046 1.00 38.81 291 ASP A C 1
ATOM 2297 O O . ASP A 1 291 ? -84.794 -4.589 25.967 1.00 38.81 291 ASP A O 1
ATOM 2301 N N . ARG A 1 292 ? -85.326 -6.542 24.983 1.00 34.72 292 ARG A N 1
ATOM 2302 C CA . ARG A 1 292 ? -86.620 -6.431 24.254 1.00 34.72 292 ARG A CA 1
ATOM 2303 C C . ARG A 1 292 ? -86.625 -7.213 22.943 1.00 34.72 292 ARG A C 1
ATOM 2305 O O . ARG A 1 292 ? -85.615 -7.160 22.213 1.00 34.72 292 ARG A O 1
#

Radius of gyration: 33.14 Å; Cα contacts (8 Å, |Δi|>4): 228; chains: 1; bounding box: 120×59×78 Å

Sequence (292 aa):
MKPNTGFIEVDVPMNVHGNYDKRKGVKWGEAMRKAQDNGESAFGLAAGFSGLAKTAVPARAGAASRADIQEMELEDDSVEQLLQRFEDANDKGHVLNKQTLGGQIMKDETGKPIYMLGSYRGKELHLTKIAGIVQMRPQFHHLDAVRELSNANRRREREAAEGARANEPRAVQMTIKNDDGDSAQSKEFLFRAQEEKWTKLRYYDEETDEAFATYHDKMFVRDVENAAKLRSSMTNEQYLDAISAEHHDPSGRSKKKPLTKRQMQRIEDSDESDIDEDGHDKDAGAQLEGDR

Nearest PDB structures (foldseek):
  8iuh-assembly1_M  TM=6.050E-01  e=5.489E-07  Homo sapiens
  7fji-assembly1_M  TM=6.971E-01  e=1.069E-05  Homo sapiens
  7ae3-assembly1_M  TM=6.296E-01  e=3.259E-06  Homo sapiens
  7aea-assembly1_M  TM=6.650E-01  e=3.945E-05  Homo sapiens
  7d59-assembly1_M  TM=6.178E-01  e=1.149E-04  Homo sapiens